Protein AF-E3NMX2-F1 (afdb_monomer)

InterPro domains:
  IPR027417 P-loop containing nucleoside triphosphate hydrolase [G3DSA:3.40.50.300] (3-101)
  IPR027417 P-loop containing nucleoside triphosphate hydrolase [SSF52540] (17-69)
  IPR041679 DNA2/NAM7 helicase-like, C-terminal [PF13087] (14-71)
  IPR045055 DNA2/NAM7-like helicase [PTHR10887] (18-138)
  IPR047187 Upf1-like, C-terminal helicase domain [cd18808] (19-91)

Foldseek 3Di:
DPPVPVPPPDDPVVVVDDDDDLVVCAPAADQEAEDELPDDDLVLPSPPCLPVVSVVSRVVRHDHYYHYHYQLLSQCPPPRVVSNVVSVVCVVVVVDDDVCNVVVHDDPDDPPSDDDDPCNLPCPVVLVPDPDPVVNVVNVVVNVLCPDPVSVVVVVVVVVVVVVVVVVVVVVVVVVVVVVVVVCVVVPDDDPDDDD

Secondary structure (DSSP, 8-state):
--SSSTT-TT--GGGG-----TGGGTT--EEEEEEE-----TT---GGGG-HHHHHHHHHTEEEEEEEE--HHHHHT-S-HHHHHHHHHHHHTT----HHHHTT---SS---SS---TTTT--HHHHHH---HHHHHHHHHHHHHHHSHHHHHHHHHHHHHHHHHHHHHHHHHHHHHHHHHHHHHHTT-PPPPPP-

Sequence (196 aa):
MNEFVAKNEAFDPSNLTTIGTIDSVQGQEYDCVIFSMVRSNPKTTIGFIAEVRRLNVVVTRAKRHFIFIGNGYMLHSSHKPEIRKFFEIIQYKEQRFHPNLVCGIPAPGLVAREVKNNFGQNFQPFIENSNDPRMIEWCREFIENSRKPDFVQRRRERVEQRQEEARIRAQMDFEARELKRKCNVSNGQDPPAPIP

Mean predicted aligned error: 15.63 Å

Nearest PDB structures (foldseek):
  4b3g-assembly1_A  TM=9.142E-01  e=1.653E-04  Homo sapiens
  2xzl-assembly1_A  TM=9.405E-01  e=4.340E-04  Saccharomyces cerevisiae
  4b3f-assembly1_X  TM=9.232E-01  e=1.010E-03  Homo sapiens
  8rd3-assembly1_A  TM=8.601E-01  e=6.622E-04  Saccharomyces cerevisiae S288C
  4b3g-assembly2_B  TM=8.257E-01  e=2.084E-03  Homo sapiens

pLDDT: mean 71.24, std 14.99, range [36.19, 91.88]

Solvent-accessible surface area (backbone atoms only — not comparable to full-atom values): 12363 Å² total; per-residue (Å²): 138,80,75,80,71,81,76,62,93,79,73,65,70,71,86,76,59,87,84,79,54,77,79,76,51,64,95,53,75,37,59,64,37,82,46,72,61,85,62,80,59,93,81,29,71,65,62,83,68,67,40,65,70,57,47,51,53,58,63,69,24,31,74,76,38,78,44,81,45,69,50,64,70,37,34,65,62,32,91,49,67,67,52,29,52,52,46,51,53,42,57,75,67,67,74,67,79,50,69,46,67,76,71,75,44,92,72,87,88,72,83,67,92,65,92,68,64,97,46,77,87,61,50,60,73,54,54,74,72,53,92,49,70,69,61,39,50,50,51,51,52,49,55,57,46,62,68,37,67,71,48,47,47,58,47,49,53,54,48,52,51,52,51,50,54,49,50,55,50,51,51,51,55,48,51,56,50,52,51,51,50,53,51,38,65,74,66,72,61,75,79,82,74,84,80,129

Organism: Caenorhabditis remanei (NCBI:txid31234)

Radius of gyration: 23.11 Å; Cα contacts (8 Å, |Δi|>4): 113; chains: 1; bounding box: 42×71×54 Å

Structure (mmCIF, N/CA/C/O backbone):
data_AF-E3NMX2-F1
#
_entry.id   AF-E3NMX2-F1
#
loop_
_atom_site.group_PDB
_atom_site.id
_atom_site.type_symbol
_atom_site.label_atom_id
_atom_site.label_alt_id
_atom_site.label_comp_id
_atom_site.label_asym_id
_atom_site.label_entity_id
_atom_site.label_seq_id
_atom_site.pdbx_PDB_ins_code
_atom_site.Cartn_x
_atom_site.Cartn_y
_atom_site.Cartn_z
_atom_site.occupancy
_atom_site.B_iso_or_equiv
_atom_site.auth_seq_id
_atom_site.auth_comp_id
_atom_site.auth_asym_id
_atom_site.auth_atom_id
_atom_site.pdbx_PDB_model_num
ATOM 1 N N . MET A 1 1 ? -5.626 -26.844 26.882 1.00 40.75 1 MET A N 1
ATOM 2 C CA . MET A 1 1 ? -5.196 -26.331 25.559 1.00 40.75 1 MET A CA 1
ATOM 3 C C . MET A 1 1 ? -5.688 -27.179 24.376 1.00 40.75 1 MET A C 1
ATOM 5 O O . MET A 1 1 ? -5.561 -26.715 23.257 1.00 40.75 1 MET A O 1
ATOM 9 N N . ASN A 1 2 ? -6.314 -28.350 24.599 1.00 41.06 2 ASN A N 1
ATOM 10 C CA . ASN A 1 2 ? -6.712 -29.293 23.535 1.00 41.06 2 ASN A CA 1
ATOM 11 C C . ASN A 1 2 ? -8.235 -29.458 23.350 1.00 41.06 2 ASN A C 1
ATOM 13 O O . ASN A 1 2 ? -8.678 -30.461 22.809 1.00 41.06 2 ASN A O 1
ATOM 17 N N . GLU A 1 3 ? -9.047 -28.487 23.774 1.00 36.19 3 GLU A N 1
ATOM 18 C CA . GLU A 1 3 ? -10.515 -28.550 23.609 1.00 36.19 3 GLU A CA 1
ATOM 19 C C . GLU A 1 3 ? -11.046 -27.628 22.497 1.00 36.19 3 GLU A C 1
ATOM 21 O O . GLU A 1 3 ? -12.173 -27.789 22.040 1.00 36.19 3 GLU A O 1
ATOM 26 N N . PHE A 1 4 ? -10.226 -26.691 22.004 1.00 44.00 4 PHE A N 1
ATOM 27 C CA . PHE A 1 4 ? -10.635 -25.723 20.973 1.00 44.00 4 PHE A CA 1
ATOM 28 C C . PHE A 1 4 ? -10.460 -26.245 19.536 1.00 44.00 4 PHE A C 1
ATOM 30 O O . PHE A 1 4 ? -11.043 -25.706 18.600 1.00 44.00 4 PHE A O 1
ATOM 37 N N . VAL A 1 5 ? -9.663 -27.303 19.355 1.00 47.59 5 VAL A N 1
ATOM 38 C CA . VAL A 1 5 ? -9.328 -27.861 18.032 1.00 47.59 5 VAL A CA 1
ATOM 39 C C . VAL A 1 5 ? -10.342 -28.924 17.586 1.00 47.59 5 VAL A C 1
ATOM 41 O O . VAL A 1 5 ? -10.578 -29.078 16.395 1.00 47.59 5 VAL A O 1
ATOM 44 N N . ALA A 1 6 ? -11.025 -29.595 18.519 1.00 42.75 6 ALA A N 1
ATOM 45 C CA . ALA A 1 6 ? -11.884 -30.742 18.209 1.00 42.75 6 ALA A CA 1
ATOM 46 C C . ALA A 1 6 ? -13.288 -30.389 17.661 1.00 42.75 6 ALA A C 1
ATOM 48 O O . ALA A 1 6 ? -14.070 -31.292 17.387 1.00 42.75 6 ALA A O 1
ATOM 49 N N . LYS A 1 7 ? -13.637 -29.101 17.504 1.00 42.62 7 LYS A N 1
ATOM 50 C CA . LYS A 1 7 ? -14.974 -28.658 17.039 1.00 42.62 7 LYS A CA 1
ATOM 51 C C . LYS A 1 7 ? -15.024 -28.054 15.627 1.00 42.62 7 LYS A C 1
ATOM 53 O O . LYS A 1 7 ? -16.097 -27.640 15.206 1.00 42.62 7 LYS A O 1
ATOM 58 N N . ASN A 1 8 ? -13.917 -28.001 14.883 1.00 45.97 8 ASN A N 1
ATOM 59 C CA . ASN A 1 8 ? -13.842 -27.252 13.618 1.00 45.97 8 ASN A CA 1
ATOM 60 C C . ASN A 1 8 ? -13.703 -28.135 12.364 1.00 45.97 8 ASN A C 1
ATOM 62 O O . ASN A 1 8 ? -12.869 -27.857 11.510 1.00 45.97 8 ASN A O 1
ATOM 66 N N . GLU A 1 9 ? -14.543 -29.159 12.201 1.00 49.06 9 GLU A N 1
ATOM 67 C CA . GLU A 1 9 ? -14.614 -29.924 10.936 1.00 49.06 9 GLU A CA 1
ATOM 68 C C . GLU A 1 9 ? -15.488 -29.270 9.843 1.00 49.06 9 GLU A C 1
ATOM 70 O O . GLU A 1 9 ? -15.737 -29.870 8.804 1.00 49.06 9 GLU A O 1
ATOM 75 N N . ALA A 1 10 ? -15.912 -28.010 10.001 1.00 52.00 10 ALA A N 1
ATOM 76 C CA . ALA A 1 10 ? -16.575 -27.262 8.922 1.00 52.00 10 ALA A CA 1
ATOM 77 C C . ALA A 1 10 ? -16.330 -25.742 8.983 1.00 52.00 10 ALA A C 1
ATOM 79 O O . ALA A 1 10 ? -17.218 -24.946 8.681 1.00 52.00 10 ALA A O 1
ATOM 80 N N . PHE A 1 11 ? -15.137 -25.308 9.402 1.00 54.62 11 PHE A N 1
ATOM 81 C CA . PHE A 1 11 ? -14.753 -23.903 9.271 1.00 54.62 11 PHE A CA 1
ATOM 82 C C . PHE A 1 11 ? -14.150 -23.690 7.883 1.00 54.62 11 PHE A C 1
ATOM 84 O O . PHE A 1 11 ? -12.979 -23.992 7.670 1.00 54.62 11 PHE A O 1
ATOM 91 N N . ASP A 1 12 ? -14.951 -23.201 6.936 1.00 51.66 12 ASP A N 1
ATOM 92 C CA . ASP A 1 12 ? -14.439 -22.682 5.668 1.00 51.66 12 ASP A CA 1
ATOM 93 C C . ASP A 1 12 ? -14.090 -21.188 5.845 1.00 51.66 12 ASP A C 1
ATOM 95 O O . ASP A 1 12 ? -14.989 -20.338 5.808 1.00 51.66 12 ASP A O 1
ATOM 99 N N . PRO A 1 13 ? -12.809 -20.828 6.067 1.00 56.25 13 PRO A N 1
ATOM 100 C CA . PRO A 1 13 ? -12.396 -19.440 6.283 1.00 56.25 13 PRO A CA 1
ATOM 101 C C . PRO A 1 13 ? -12.671 -18.529 5.077 1.00 56.25 13 PRO A C 1
ATOM 103 O O . PRO A 1 13 ? -12.685 -17.303 5.232 1.00 56.25 13 PRO A O 1
ATOM 106 N N . SER A 1 14 ? -12.920 -19.104 3.893 1.00 55.12 14 SER A N 1
ATOM 107 C CA . SER A 1 14 ? -13.248 -18.374 2.663 1.00 55.12 14 SER A CA 1
ATOM 108 C C . SER A 1 14 ? -14.472 -17.478 2.833 1.00 55.12 14 SER A C 1
ATOM 110 O O . SER A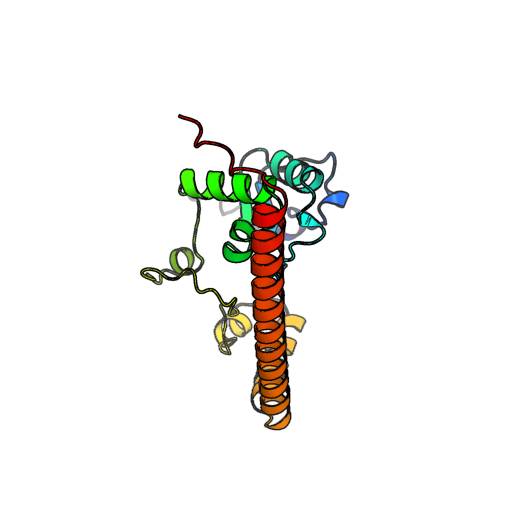 1 14 ? -14.469 -16.338 2.376 1.00 55.12 14 SER A O 1
ATOM 112 N N . ASN A 1 15 ? -15.502 -17.962 3.537 1.00 58.06 15 ASN A N 1
ATOM 113 C CA . ASN A 1 15 ? -16.779 -17.255 3.683 1.00 58.06 15 ASN A CA 1
ATOM 114 C C . ASN A 1 15 ? -16.756 -16.135 4.735 1.00 58.06 15 ASN A C 1
ATOM 116 O O . ASN A 1 15 ? -17.717 -15.378 4.849 1.00 58.06 15 ASN A O 1
ATOM 120 N N . LEU A 1 16 ? -15.669 -16.003 5.499 1.00 70.62 16 LEU A N 1
ATOM 121 C CA . LEU A 1 16 ? -15.514 -14.965 6.526 1.00 70.62 16 LEU A CA 1
ATOM 122 C C . LEU A 1 16 ? -14.698 -13.765 6.039 1.00 70.62 16 LEU A C 1
ATOM 124 O O . LEU A 1 16 ? -14.636 -12.739 6.716 1.00 70.62 16 LEU A O 1
ATOM 128 N N . THR A 1 17 ? -14.073 -13.883 4.867 1.00 75.56 17 THR A N 1
ATOM 129 C CA . THR A 1 17 ? -13.186 -12.858 4.320 1.00 75.56 17 THR A CA 1
ATOM 130 C C . THR A 1 17 ? -13.881 -12.116 3.189 1.00 75.56 17 THR A C 1
ATOM 132 O O . THR A 1 17 ? -14.103 -12.660 2.112 1.00 75.56 17 THR A O 1
ATOM 135 N N . THR A 1 18 ? -14.199 -10.841 3.411 1.00 82.44 18 THR A N 1
ATOM 136 C CA . THR A 1 18 ? -14.748 -9.988 2.350 1.00 82.44 18 THR A CA 1
ATOM 137 C C . THR A 1 18 ? -13.614 -9.381 1.530 1.00 82.44 18 THR A C 1
ATOM 139 O O . THR A 1 18 ? -12.732 -8.715 2.071 1.00 82.44 18 THR A O 1
ATOM 142 N N . ILE A 1 19 ? -13.642 -9.599 0.215 1.00 85.31 19 ILE A N 1
ATOM 143 C CA . ILE A 1 19 ? -12.691 -9.019 -0.737 1.00 85.31 19 ILE A CA 1
ATOM 144 C C . ILE A 1 19 ? -13.449 -8.025 -1.609 1.00 85.31 19 ILE A C 1
ATOM 146 O O . ILE A 1 19 ? -14.432 -8.374 -2.257 1.00 85.31 19 ILE A O 1
ATOM 150 N N . GLY A 1 20 ? -12.980 -6.783 -1.642 1.00 85.75 20 GLY A N 1
ATOM 151 C CA . GLY A 1 20 ? -13.632 -5.719 -2.390 1.00 85.75 20 GLY A CA 1
ATOM 152 C C . GLY A 1 20 ? -12.704 -4.544 -2.661 1.00 85.75 20 GLY A C 1
ATOM 153 O O . GLY A 1 20 ? -11.555 -4.501 -2.218 1.00 85.75 20 GLY A O 1
ATOM 154 N N . THR A 1 21 ? -13.209 -3.576 -3.416 1.00 87.12 21 THR A N 1
ATOM 155 C CA . THR A 1 21 ? -12.539 -2.290 -3.622 1.00 87.12 21 THR A CA 1
ATOM 156 C C . THR A 1 21 ? -12.855 -1.337 -2.470 1.00 87.12 21 THR A C 1
ATOM 158 O O . THR A 1 21 ? -13.809 -1.544 -1.720 1.00 87.12 21 THR A O 1
ATOM 161 N N . ILE A 1 22 ? -12.086 -0.250 -2.353 1.00 84.38 22 ILE A N 1
ATOM 162 C CA . ILE A 1 22 ? -12.294 0.778 -1.317 1.00 84.38 22 ILE A CA 1
ATOM 163 C C . ILE A 1 22 ? -13.736 1.305 -1.319 1.00 84.38 22 ILE A C 1
ATOM 165 O O . ILE A 1 22 ? -14.333 1.480 -0.261 1.00 84.38 22 ILE A O 1
ATOM 169 N N . ASP A 1 23 ? -14.296 1.529 -2.506 1.00 84.50 23 ASP A N 1
ATOM 170 C CA . ASP A 1 23 ? -15.631 2.108 -2.645 1.00 84.50 23 ASP A CA 1
ATOM 171 C C . ASP A 1 23 ? -16.723 1.112 -2.206 1.00 84.50 23 ASP A C 1
ATOM 173 O O . ASP A 1 23 ? -17.724 1.513 -1.621 1.00 84.50 23 ASP A O 1
ATOM 177 N N . SER A 1 24 ? -16.512 -0.196 -2.407 1.00 85.69 24 SER A N 1
ATOM 178 C CA . SER A 1 24 ? -17.472 -1.235 -1.995 1.00 85.69 24 SER A CA 1
ATOM 179 C C . SER A 1 24 ? -17.562 -1.443 -0.480 1.00 85.69 24 SER A C 1
ATOM 181 O O . SER A 1 24 ? -18.579 -1.924 0.008 1.00 85.69 24 SER A O 1
ATOM 183 N N . VAL A 1 25 ? -16.520 -1.063 0.270 1.00 81.00 25 VAL A N 1
ATOM 184 C CA . VAL A 1 25 ? -16.456 -1.232 1.735 1.00 81.00 25 VAL A CA 1
ATOM 185 C C . VAL A 1 25 ? -16.864 0.031 2.500 1.00 81.00 25 VAL A C 1
ATOM 187 O O . VAL A 1 25 ? -16.705 0.109 3.721 1.00 81.00 25 VAL A O 1
ATOM 190 N N . GLN A 1 26 ? -17.376 1.049 1.806 1.00 82.88 26 GLN A N 1
ATOM 191 C CA . GLN A 1 26 ? -17.801 2.291 2.438 1.00 82.88 26 GLN A CA 1
ATOM 192 C C . GLN A 1 26 ? -19.011 2.050 3.358 1.00 82.88 26 GLN A C 1
ATOM 194 O O . GLN A 1 26 ? -20.013 1.472 2.953 1.00 82.88 26 GLN A O 1
ATOM 199 N N . GLY A 1 27 ? -18.920 2.507 4.611 1.00 83.50 27 GLY A N 1
ATOM 200 C CA . GLY A 1 27 ? -19.992 2.359 5.608 1.00 83.50 27 GLY A CA 1
ATOM 201 C C . GLY A 1 27 ? -20.019 1.011 6.337 1.00 83.50 27 GLY A C 1
ATOM 202 O O . GLY A 1 27 ? -20.787 0.854 7.279 1.00 83.50 27 GLY A O 1
ATOM 203 N N . GLN A 1 28 ? -19.158 0.067 5.960 1.00 87.12 28 GLN A N 1
ATOM 204 C CA . GLN A 1 28 ? -18.941 -1.174 6.707 1.00 87.12 28 GLN A CA 1
ATOM 205 C C . GLN A 1 28 ? -17.742 -1.030 7.641 1.00 87.12 28 GLN A C 1
ATOM 207 O O . GLN A 1 28 ? -16.993 -0.069 7.519 1.00 87.12 28 GLN A O 1
ATOM 212 N N . GLU A 1 29 ? -17.542 -1.953 8.576 1.00 90.06 29 GLU A N 1
ATOM 213 C CA . GLU A 1 29 ? -16.370 -1.973 9.457 1.00 90.06 29 GLU A CA 1
ATOM 214 C C . GLU A 1 29 ? -15.944 -3.415 9.727 1.00 90.06 29 GLU A C 1
ATOM 216 O O . GLU A 1 29 ? -16.789 -4.304 9.827 1.00 90.06 29 GLU A O 1
ATOM 221 N N . TYR A 1 30 ? -14.642 -3.628 9.896 1.00 89.94 30 TYR A N 1
ATOM 222 C CA . TYR A 1 30 ? -14.040 -4.950 10.038 1.00 89.94 30 TYR A CA 1
ATOM 223 C C . TYR A 1 30 ? -13.046 -4.966 11.200 1.00 89.94 30 TYR A C 1
ATOM 225 O O . TYR A 1 30 ? -12.383 -3.967 11.481 1.00 89.94 30 TYR A O 1
ATOM 233 N N . ASP A 1 31 ? -12.907 -6.109 11.876 1.00 88.88 31 ASP A N 1
ATOM 234 C CA . ASP A 1 31 ? -11.936 -6.246 12.969 1.00 88.88 31 ASP A CA 1
ATOM 235 C C . ASP A 1 31 ? -10.497 -6.068 12.470 1.00 88.88 31 ASP A C 1
ATOM 237 O O . ASP A 1 31 ? -9.715 -5.313 13.059 1.00 88.88 31 ASP A O 1
ATOM 241 N N . CYS A 1 32 ? -10.185 -6.703 11.340 1.00 89.44 32 CYS A N 1
ATOM 242 C CA . CYS A 1 32 ? -8.901 -6.616 10.661 1.00 89.44 32 CYS A CA 1
ATOM 243 C C . CYS A 1 32 ? -9.112 -6.206 9.202 1.00 89.44 32 CYS A C 1
ATOM 245 O O . CYS A 1 32 ? -9.927 -6.803 8.502 1.00 89.44 32 CYS A O 1
ATOM 247 N N . VAL A 1 33 ? -8.348 -5.223 8.726 1.00 90.50 33 VAL A N 1
ATOM 248 C CA . VAL A 1 33 ? -8.368 -4.795 7.320 1.00 90.50 33 VAL A CA 1
ATOM 249 C C . VAL A 1 33 ? -6.978 -4.958 6.727 1.00 90.50 33 VAL A C 1
ATOM 251 O O . VAL A 1 33 ? -6.007 -4.416 7.254 1.00 90.50 33 VAL A O 1
ATOM 254 N N . ILE A 1 34 ? -6.895 -5.676 5.607 1.00 90.75 34 ILE A N 1
ATOM 255 C CA . ILE A 1 34 ? -5.679 -5.797 4.801 1.00 90.75 34 ILE A CA 1
ATOM 256 C C . ILE A 1 34 ? -5.869 -4.967 3.539 1.00 90.75 34 ILE A C 1
ATOM 258 O O . ILE A 1 34 ? -6.736 -5.250 2.715 1.00 90.75 34 ILE A O 1
ATOM 262 N N . PHE A 1 35 ? -5.045 -3.940 3.378 1.00 89.75 35 PHE A N 1
ATOM 263 C CA . PHE A 1 35 ? -5.077 -3.058 2.225 1.00 89.75 35 PHE A CA 1
ATOM 264 C C . PHE A 1 35 ? -3.838 -3.246 1.354 1.00 89.75 35 PHE A C 1
ATOM 266 O O . PHE A 1 35 ? -2.713 -3.107 1.830 1.00 89.75 35 PHE A O 1
ATOM 273 N N . SER A 1 36 ? -4.039 -3.496 0.060 1.00 88.00 36 SER A N 1
ATOM 274 C CA . SER A 1 36 ? -2.958 -3.593 -0.922 1.00 88.00 36 SER A CA 1
ATOM 275 C C . SER A 1 36 ? -2.980 -2.405 -1.876 1.00 88.00 36 SER A C 1
ATOM 277 O O . SER A 1 36 ? -3.983 -2.143 -2.538 1.00 88.00 36 SER A O 1
ATOM 279 N N . MET A 1 37 ? -1.847 -1.709 -2.005 1.00 83.62 37 MET A N 1
ATOM 280 C CA . MET A 1 37 ? -1.704 -0.606 -2.955 1.00 83.62 37 MET A CA 1
ATOM 281 C C . MET A 1 37 ? -1.698 -1.096 -4.409 1.00 83.62 37 MET A C 1
ATOM 283 O O . MET A 1 37 ? -2.019 -0.316 -5.305 1.00 83.62 37 MET A O 1
ATOM 287 N N . VAL A 1 38 ? -1.332 -2.369 -4.638 1.00 82.44 38 VAL A N 1
ATOM 288 C CA . VAL A 1 38 ? -1.178 -3.074 -5.933 1.00 82.44 38 VAL A CA 1
ATOM 289 C C . VAL A 1 38 ? -0.151 -2.444 -6.891 1.00 82.44 38 VAL A C 1
ATOM 291 O O . VAL A 1 38 ? 0.676 -3.131 -7.485 1.00 82.44 38 VAL A O 1
ATOM 294 N N . ARG A 1 39 ? -0.171 -1.123 -7.058 1.00 79.25 39 ARG A N 1
ATOM 295 C CA . ARG A 1 39 ? 0.637 -0.354 -7.997 1.00 79.25 39 ARG A CA 1
ATOM 296 C C . ARG A 1 39 ? 2.099 -0.341 -7.571 1.00 79.25 39 ARG A C 1
ATOM 298 O O . ARG A 1 39 ? 2.449 0.048 -6.460 1.00 79.25 39 ARG A O 1
ATOM 305 N N . SER A 1 40 ? 2.954 -0.686 -8.526 1.00 75.81 40 SER A N 1
ATOM 306 C CA . SER A 1 40 ? 4.400 -0.525 -8.438 1.00 75.81 40 SER A CA 1
ATOM 307 C C . SER A 1 40 ? 4.936 -0.037 -9.771 1.00 75.81 40 SER A C 1
ATOM 309 O O . SER A 1 40 ? 4.872 -0.757 -10.763 1.00 75.81 40 SER A O 1
ATOM 311 N N . ASN A 1 41 ? 5.393 1.213 -9.837 1.00 75.38 41 ASN A N 1
ATOM 312 C CA . ASN A 1 41 ? 5.945 1.778 -11.064 1.00 75.38 41 ASN A CA 1
ATOM 313 C C . ASN A 1 41 ? 7.042 2.819 -10.784 1.00 75.38 41 ASN A C 1
ATOM 315 O O . ASN A 1 41 ? 6.976 3.528 -9.779 1.00 75.38 41 ASN A O 1
ATOM 319 N N . PRO A 1 42 ? 8.019 2.958 -11.700 1.00 63.91 42 PRO A N 1
ATOM 320 C CA . PRO A 1 42 ? 9.121 3.908 -11.552 1.00 63.91 42 PRO A CA 1
ATOM 321 C C . PRO A 1 42 ? 8.680 5.374 -11.676 1.00 63.91 42 PRO A C 1
ATOM 323 O O . PRO A 1 42 ? 9.366 6.255 -11.174 1.00 63.91 42 PRO A O 1
ATOM 326 N N . LYS A 1 43 ? 7.516 5.642 -12.287 1.00 68.62 43 LYS A N 1
ATOM 327 C CA . LYS A 1 43 ? 6.922 6.987 -12.411 1.00 68.62 43 LYS A CA 1
ATOM 328 C C . LYS A 1 43 ? 6.222 7.456 -11.121 1.00 68.62 43 LYS A C 1
ATOM 330 O O . LYS A 1 43 ? 5.501 8.448 -11.172 1.00 68.62 43 LYS A O 1
ATOM 335 N N . THR A 1 44 ? 6.345 6.693 -10.024 1.00 71.38 44 THR A N 1
ATOM 336 C CA . THR A 1 44 ? 5.776 6.959 -8.683 1.00 71.38 44 THR A CA 1
ATOM 337 C C . THR A 1 44 ? 4.294 7.344 -8.688 1.00 71.38 44 THR A C 1
ATOM 339 O O . THR A 1 44 ? 3.774 7.971 -7.768 1.00 71.38 44 THR A O 1
ATOM 342 N N . THR A 1 45 ? 3.567 6.911 -9.719 1.00 73.62 45 THR A N 1
ATOM 343 C CA . THR A 1 45 ? 2.169 7.275 -9.917 1.00 73.62 45 THR A CA 1
ATOM 344 C C . THR A 1 45 ? 1.287 6.292 -9.157 1.00 73.62 45 THR A C 1
ATOM 346 O O . THR A 1 45 ? 1.095 5.152 -9.589 1.00 73.62 45 THR A O 1
ATOM 349 N N . ILE A 1 46 ? 0.767 6.729 -8.010 1.00 77.56 46 ILE A N 1
ATOM 350 C CA . ILE A 1 46 ? -0.116 5.934 -7.140 1.00 77.56 46 ILE A CA 1
ATOM 351 C C . ILE A 1 46 ? -1.523 5.804 -7.755 1.00 77.56 46 ILE A C 1
ATOM 353 O O . ILE A 1 46 ? -2.156 4.757 -7.643 1.00 77.56 46 ILE A O 1
ATOM 357 N N . GLY A 1 47 ? -1.983 6.829 -8.480 1.00 75.38 47 GLY A N 1
ATOM 358 C CA . GLY A 1 47 ? -3.285 6.832 -9.151 1.00 75.38 47 GLY A CA 1
ATOM 359 C C . GLY A 1 47 ? -4.446 6.988 -8.167 1.00 75.38 47 GLY A C 1
ATOM 360 O O . GLY A 1 47 ? -4.408 7.856 -7.304 1.00 75.38 47 GLY A O 1
ATOM 361 N N . PHE A 1 48 ? -5.460 6.135 -8.297 1.00 68.81 48 PHE A N 1
ATOM 362 C CA . PHE A 1 48 ? -6.729 6.159 -7.553 1.00 68.81 48 PHE A CA 1
ATOM 363 C C . PHE A 1 48 ? -6.586 6.192 -6.019 1.00 68.81 48 PHE A C 1
ATOM 365 O O . PHE A 1 48 ? -7.386 6.809 -5.325 1.00 68.81 48 PHE A O 1
ATOM 372 N N . ILE A 1 49 ? -5.526 5.581 -5.486 1.00 70.00 49 ILE A N 1
ATOM 373 C CA . ILE A 1 49 ? -5.249 5.512 -4.040 1.00 70.00 49 ILE A CA 1
ATOM 374 C C . ILE A 1 49 ? -4.614 6.812 -3.515 1.00 70.00 49 ILE A C 1
ATOM 376 O O . ILE A 1 49 ? -4.596 7.064 -2.316 1.00 70.00 49 ILE A O 1
ATOM 380 N N . ALA A 1 50 ? -4.123 7.683 -4.403 1.00 70.88 50 ALA A N 1
ATOM 381 C CA . ALA A 1 50 ? -3.565 8.981 -4.023 1.00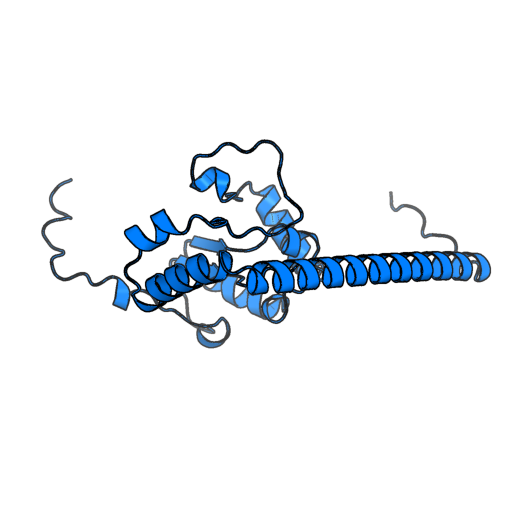 70.88 50 ALA A CA 1
ATOM 382 C C . ALA A 1 50 ? -4.635 9.965 -3.513 1.00 70.88 50 ALA A C 1
ATOM 384 O O . ALA A 1 50 ? -4.307 11.069 -3.071 1.00 70.88 50 ALA A O 1
ATOM 385 N N . GLU A 1 51 ? -5.913 9.600 -3.621 1.00 82.56 51 GLU A N 1
ATOM 386 C CA . GLU A 1 51 ? -7.010 10.360 -3.052 1.00 82.56 51 GLU A CA 1
ATOM 387 C C . GLU A 1 51 ? -7.109 10.119 -1.540 1.00 82.56 51 GLU A C 1
ATOM 389 O O . GLU A 1 51 ? -7.493 9.048 -1.074 1.00 82.56 51 GLU A O 1
ATOM 394 N N . VAL A 1 52 ? -6.813 11.163 -0.765 1.00 82.19 52 VAL A N 1
ATOM 395 C CA . VAL A 1 52 ? -6.784 11.130 0.707 1.00 82.19 52 VAL A CA 1
ATOM 396 C C . VAL A 1 52 ? -8.108 10.651 1.308 1.00 82.19 52 VAL A C 1
ATOM 398 O O . VAL A 1 52 ? -8.104 9.917 2.291 1.00 82.19 52 VAL A O 1
ATOM 401 N N . ARG A 1 53 ? -9.247 10.995 0.691 1.00 85.88 53 ARG A N 1
ATOM 402 C CA . ARG A 1 53 ? -10.573 10.549 1.152 1.00 85.88 53 ARG A CA 1
ATOM 403 C C . ARG A 1 53 ? -10.685 9.027 1.176 1.00 85.88 53 ARG A C 1
ATOM 405 O O . ARG A 1 53 ? -11.190 8.469 2.143 1.00 85.88 53 ARG A O 1
ATOM 412 N N . ARG A 1 54 ? -10.155 8.359 0.153 1.00 86.69 54 ARG A N 1
ATOM 413 C CA . ARG A 1 54 ? -10.177 6.898 0.040 1.00 86.69 54 ARG A CA 1
ATOM 414 C C . ARG A 1 54 ? -9.234 6.232 1.029 1.00 86.69 54 ARG A C 1
ATOM 416 O O . ARG A 1 54 ? -9.613 5.242 1.645 1.00 86.69 54 ARG A O 1
ATOM 423 N N . LEU A 1 55 ? -8.050 6.807 1.244 1.00 85.44 55 LEU A N 1
ATOM 424 C CA . LEU A 1 55 ? -7.142 6.327 2.286 1.00 85.44 55 LEU A CA 1
ATOM 425 C C . LEU A 1 55 ? -7.789 6.431 3.677 1.00 85.44 55 LEU A C 1
ATOM 427 O O . LEU A 1 55 ? -7.729 5.477 4.448 1.00 85.44 55 LEU A O 1
ATOM 431 N N . ASN A 1 56 ? -8.476 7.539 3.967 1.00 88.69 56 ASN A N 1
ATOM 432 C CA . ASN A 1 56 ? -9.185 7.721 5.234 1.00 88.69 56 ASN A CA 1
ATOM 433 C C . ASN A 1 56 ? -10.300 6.688 5.422 1.00 88.69 56 ASN A C 1
ATOM 435 O O . ASN A 1 56 ? -10.430 6.133 6.511 1.00 88.69 56 ASN A O 1
ATOM 439 N N . VAL A 1 57 ? -11.082 6.395 4.376 1.00 89.88 57 VAL A N 1
ATOM 440 C CA . VAL A 1 57 ? -12.105 5.339 4.433 1.00 89.88 57 VAL A CA 1
ATOM 441 C C . VAL A 1 57 ? -11.456 4.022 4.838 1.00 89.88 57 VAL A C 1
ATOM 443 O O . VAL A 1 57 ? -11.849 3.468 5.857 1.00 89.88 57 VAL A O 1
ATOM 446 N N . VAL A 1 58 ? -10.421 3.583 4.115 1.00 88.38 58 VAL A N 1
ATOM 447 C CA . VAL A 1 58 ? -9.720 2.314 4.364 1.00 88.38 58 VAL A CA 1
ATOM 448 C C . VAL A 1 58 ? -9.165 2.221 5.786 1.00 88.38 58 VAL A C 1
ATOM 450 O O . VAL A 1 58 ? -9.400 1.223 6.462 1.00 88.38 58 VAL A O 1
ATOM 453 N N . VAL A 1 59 ? -8.456 3.252 6.253 1.00 88.25 59 VAL A N 1
ATOM 454 C CA . VAL A 1 59 ? -7.841 3.255 7.591 1.00 88.25 59 VAL A CA 1
ATOM 455 C C . VAL A 1 59 ? -8.911 3.207 8.683 1.00 88.25 59 VAL A C 1
ATOM 457 O O . VAL A 1 59 ? -8.775 2.461 9.646 1.00 88.25 59 VAL A O 1
ATOM 460 N N . THR A 1 60 ? -10.009 3.948 8.512 1.00 90.00 60 THR A N 1
ATOM 461 C CA . THR A 1 60 ? -11.113 3.990 9.488 1.00 90.00 60 THR A CA 1
ATOM 462 C C . THR A 1 60 ? -12.013 2.757 9.460 1.00 90.00 60 THR A C 1
ATOM 464 O O . THR A 1 60 ? -12.886 2.636 10.312 1.00 90.00 60 THR A O 1
ATOM 467 N N . ARG A 1 61 ? -11.833 1.836 8.501 1.00 89.94 61 ARG A N 1
ATOM 468 C CA . ARG A 1 61 ? -12.590 0.575 8.471 1.00 89.94 61 ARG A CA 1
ATOM 469 C C . ARG A 1 61 ? -12.082 -0.453 9.482 1.00 89.94 61 ARG A C 1
ATOM 471 O O . ARG A 1 61 ? -12.828 -1.374 9.804 1.00 89.94 61 ARG A O 1
ATOM 478 N N . ALA A 1 62 ? -10.838 -0.327 9.945 1.00 91.88 62 ALA A N 1
ATOM 479 C CA . ALA A 1 62 ? -10.211 -1.276 10.857 1.00 91.88 62 ALA A CA 1
ATOM 480 C C . ALA A 1 62 ? -10.532 -0.952 12.322 1.00 91.88 62 ALA A C 1
ATOM 482 O O . ALA A 1 62 ? -10.154 0.109 12.815 1.00 91.88 62 ALA A O 1
ATOM 483 N N . LYS A 1 63 ? -11.165 -1.888 13.039 1.00 89.69 63 LYS A N 1
ATOM 484 C CA . LYS A 1 63 ? -11.458 -1.735 14.475 1.00 89.69 63 LYS A CA 1
ATOM 485 C C . LYS A 1 63 ? -10.272 -2.084 15.366 1.00 89.69 63 LYS A C 1
ATOM 487 O O . LYS A 1 63 ? -10.047 -1.419 16.372 1.00 89.69 63 LYS A O 1
ATOM 492 N N . ARG A 1 64 ? -9.544 -3.157 15.033 1.00 90.31 64 ARG A N 1
ATOM 493 C CA . ARG A 1 64 ? -8.453 -3.692 15.867 1.00 90.31 64 ARG A CA 1
ATOM 494 C C . ARG A 1 64 ? -7.107 -3.626 15.174 1.00 90.31 64 ARG A C 1
ATOM 496 O O . ARG A 1 64 ? -6.121 -3.252 15.803 1.00 90.31 64 ARG A O 1
ATOM 503 N N . HIS A 1 65 ? -7.049 -4.008 13.900 1.00 88.75 65 HIS A N 1
ATOM 504 C CA . HIS A 1 65 ? -5.777 -4.089 13.195 1.00 88.75 65 HIS A CA 1
ATOM 505 C C . HIS A 1 65 ? -5.876 -3.668 11.731 1.00 88.75 65 HIS A C 1
ATOM 507 O O . HIS A 1 65 ? -6.774 -4.083 10.998 1.00 88.75 65 HIS A O 1
ATOM 513 N N . PHE A 1 66 ? -4.914 -2.857 11.301 1.00 89.44 66 PHE A N 1
ATOM 514 C CA . PHE A 1 66 ? -4.800 -2.384 9.931 1.00 89.44 66 PHE A CA 1
ATOM 515 C C . PHE A 1 66 ? -3.450 -2.801 9.356 1.00 89.44 66 PHE A C 1
ATOM 517 O O . PHE A 1 66 ? -2.405 -2.420 9.881 1.00 89.44 66 PHE A O 1
ATOM 524 N N . ILE A 1 67 ? -3.476 -3.566 8.267 1.00 89.06 67 ILE A N 1
ATOM 525 C CA . ILE A 1 67 ? -2.281 -4.014 7.556 1.00 89.06 67 ILE A CA 1
ATOM 526 C C . ILE A 1 67 ? -2.231 -3.301 6.212 1.00 89.06 67 ILE A C 1
ATOM 528 O O . ILE A 1 67 ? -3.127 -3.443 5.382 1.00 89.06 67 ILE A O 1
ATOM 532 N N . PHE A 1 68 ? -1.151 -2.561 5.980 1.00 87.75 68 PHE A N 1
ATOM 533 C CA . PHE A 1 68 ? -0.902 -1.866 4.725 1.00 87.75 68 PHE A CA 1
ATOM 534 C C . PHE A 1 68 ? 0.218 -2.561 3.946 1.00 87.75 68 PHE A C 1
ATOM 536 O O . PHE A 1 68 ? 1.349 -2.667 4.419 1.00 87.75 68 PHE A O 1
ATOM 543 N N . ILE A 1 69 ? -0.073 -2.980 2.717 1.00 87.56 69 ILE A N 1
ATOM 544 C CA . ILE A 1 69 ? 0.877 -3.611 1.803 1.00 87.56 69 ILE A CA 1
ATOM 545 C C . ILE A 1 69 ? 1.082 -2.682 0.610 1.00 87.56 69 ILE A C 1
ATOM 547 O O . ILE A 1 69 ? 0.160 -2.398 -0.154 1.00 87.56 69 ILE A O 1
ATOM 551 N N . GLY A 1 70 ? 2.308 -2.206 0.407 1.00 82.31 70 GLY A N 1
ATOM 552 C CA . GLY A 1 70 ? 2.603 -1.313 -0.707 1.00 82.31 70 GLY A CA 1
ATOM 553 C C . GLY A 1 70 ? 4.087 -1.053 -0.906 1.00 82.31 70 GLY A C 1
ATOM 554 O O . GLY A 1 70 ? 4.942 -1.543 -0.170 1.00 82.31 70 GLY A O 1
ATOM 555 N N . ASN A 1 71 ? 4.398 -0.267 -1.936 1.00 79.62 71 ASN A N 1
ATOM 556 C CA . ASN A 1 71 ? 5.775 0.062 -2.270 1.00 79.62 71 ASN A CA 1
ATOM 557 C C . ASN A 1 71 ? 6.243 1.328 -1.538 1.00 79.62 71 ASN A C 1
ATOM 559 O O . ASN A 1 71 ? 5.812 2.436 -1.863 1.00 79.62 71 ASN A O 1
ATOM 563 N N . GLY A 1 72 ? 7.188 1.166 -0.608 1.00 76.44 72 GLY A N 1
ATOM 564 C CA . GLY A 1 72 ? 7.753 2.275 0.165 1.00 76.44 72 GLY A CA 1
ATOM 565 C C . GLY A 1 72 ? 8.436 3.359 -0.678 1.00 76.44 72 GLY A C 1
ATOM 566 O O . GLY A 1 72 ? 8.305 4.535 -0.355 1.00 76.44 72 GLY A O 1
ATOM 567 N N . TYR A 1 73 ? 9.097 3.007 -1.789 1.00 75.12 73 TYR A N 1
ATOM 568 C CA . TYR A 1 73 ? 9.708 3.993 -2.692 1.00 75.12 73 TYR A CA 1
ATOM 569 C C . TYR A 1 73 ? 8.651 4.914 -3.312 1.00 75.12 73 TYR A C 1
ATOM 571 O O . TYR A 1 73 ? 8.831 6.127 -3.371 1.00 75.12 73 TYR A O 1
ATOM 579 N N . MET A 1 74 ? 7.512 4.356 -3.726 1.00 78.94 74 MET A N 1
ATOM 580 C CA . MET A 1 74 ? 6.427 5.149 -4.306 1.00 78.94 74 MET A CA 1
ATOM 581 C C . MET A 1 74 ? 5.739 6.059 -3.291 1.00 78.94 74 MET A C 1
ATOM 583 O O . MET A 1 74 ? 5.352 7.166 -3.649 1.00 78.94 74 MET A O 1
ATOM 587 N N . LEU A 1 75 ? 5.582 5.600 -2.047 1.00 79.31 75 LEU A N 1
ATOM 588 C CA . LEU A 1 75 ? 5.000 6.406 -0.974 1.00 79.31 75 LEU A CA 1
ATOM 589 C C . LEU A 1 75 ? 5.906 7.585 -0.611 1.00 79.31 75 LEU A C 1
ATOM 591 O O . LEU A 1 75 ? 5.441 8.722 -0.565 1.00 79.31 75 LEU A O 1
ATOM 595 N N . HIS A 1 76 ? 7.204 7.321 -0.447 1.00 79.38 76 HIS A N 1
ATOM 596 C CA . HIS A 1 76 ? 8.216 8.340 -0.173 1.00 79.38 76 HIS A CA 1
ATOM 597 C C . HIS A 1 76 ? 8.308 9.387 -1.293 1.00 79.38 76 HIS A C 1
ATOM 599 O O . HIS A 1 76 ? 8.316 10.590 -1.047 1.00 79.38 76 HIS A O 1
ATOM 605 N N . SER A 1 77 ? 8.345 8.935 -2.547 1.00 75.94 77 SER A N 1
ATOM 606 C CA . SER A 1 77 ? 8.492 9.798 -3.723 1.00 75.94 77 SER A CA 1
ATOM 607 C C . SER A 1 77 ? 7.156 10.269 -4.315 1.00 75.94 77 SER A C 1
ATOM 609 O O . SER A 1 77 ? 7.112 10.723 -5.461 1.00 75.94 77 SER A O 1
ATOM 611 N N . SER A 1 78 ? 6.064 10.166 -3.553 1.00 80.25 78 SER A N 1
ATOM 612 C CA . SER A 1 78 ? 4.748 10.655 -3.962 1.00 80.25 78 SER A CA 1
ATOM 613 C C . SER A 1 78 ? 4.727 12.183 -4.047 1.00 80.25 78 SER A C 1
ATOM 615 O O . SER A 1 78 ? 5.265 12.881 -3.187 1.00 80.25 78 SER A O 1
ATOM 617 N N . HIS A 1 79 ? 4.052 12.727 -5.062 1.00 78.31 79 HIS A N 1
ATOM 618 C CA . HIS A 1 79 ? 3.831 14.174 -5.183 1.00 78.31 79 HIS A CA 1
ATOM 619 C C . HIS A 1 79 ? 2.796 14.712 -4.180 1.00 78.31 79 HIS A C 1
ATOM 621 O O . HIS A 1 79 ? 2.728 15.919 -3.961 1.00 78.31 79 HIS A O 1
ATOM 627 N N . LYS A 1 80 ? 1.990 13.833 -3.571 1.00 82.38 80 LYS A N 1
ATOM 628 C CA . LYS A 1 80 ? 0.954 14.200 -2.597 1.00 82.38 80 LYS A CA 1
ATOM 629 C C . LYS A 1 80 ? 1.559 14.280 -1.189 1.00 82.38 80 LYS A C 1
ATOM 631 O O . LYS A 1 80 ? 2.061 13.261 -0.704 1.00 82.38 80 LYS A O 1
ATOM 636 N N . PRO A 1 81 ? 1.518 15.443 -0.512 1.00 84.62 81 PRO A N 1
ATOM 637 C CA . PRO A 1 81 ? 2.133 15.605 0.803 1.00 84.62 81 PRO A CA 1
ATOM 638 C C . PRO A 1 81 ? 1.495 14.716 1.874 1.00 84.62 81 PRO A C 1
ATOM 640 O O . PRO A 1 81 ? 2.198 14.250 2.761 1.00 84.62 81 PRO A O 1
ATOM 643 N N . GLU A 1 82 ? 0.200 14.428 1.781 1.00 85.44 82 GLU A N 1
ATOM 644 C CA . GLU A 1 82 ? -0.527 13.613 2.758 1.00 85.44 82 GLU A CA 1
ATOM 645 C C . GLU A 1 82 ? -0.052 12.158 2.748 1.00 85.44 82 GLU A C 1
ATOM 647 O O . GLU A 1 82 ? 0.100 11.548 3.801 1.00 85.44 82 GLU A O 1
ATOM 652 N N . ILE A 1 83 ? 0.257 11.622 1.564 1.00 84.00 83 ILE A N 1
ATOM 653 C CA . ILE A 1 83 ? 0.802 10.267 1.418 1.00 84.00 83 ILE A CA 1
ATOM 654 C C . ILE A 1 83 ? 2.219 10.180 1.993 1.00 84.00 83 ILE A C 1
ATOM 656 O O . ILE A 1 83 ? 2.560 9.186 2.633 1.00 84.00 83 ILE A O 1
ATOM 660 N N . ARG A 1 84 ? 3.037 11.223 1.800 1.00 84.69 84 ARG A N 1
ATOM 661 C CA . ARG A 1 84 ? 4.379 11.287 2.396 1.00 84.69 84 ARG A CA 1
ATOM 662 C C . ARG A 1 84 ? 4.306 11.344 3.918 1.00 84.69 84 ARG A C 1
ATOM 664 O O . ARG A 1 84 ? 4.939 10.524 4.567 1.00 84.69 84 ARG A O 1
ATOM 671 N N . LYS A 1 85 ? 3.444 12.204 4.471 1.00 87.25 85 LYS A N 1
ATOM 672 C CA . LYS A 1 85 ? 3.189 12.275 5.920 1.00 87.25 85 LYS A CA 1
ATOM 673 C C . LYS A 1 85 ? 2.711 10.939 6.483 1.00 87.25 85 LYS A C 1
ATOM 675 O O . LYS A 1 85 ? 3.187 10.500 7.522 1.00 87.25 85 LYS A O 1
ATOM 680 N N . PHE A 1 86 ? 1.796 10.266 5.788 1.00 85.38 86 PHE A N 1
ATOM 681 C CA . PHE A 1 86 ? 1.346 8.930 6.175 1.00 85.38 86 PHE A CA 1
ATOM 682 C C . PHE A 1 86 ? 2.512 7.932 6.232 1.00 85.38 86 PHE A C 1
ATOM 684 O O . PHE A 1 86 ? 2.648 7.183 7.197 1.00 85.38 86 PHE A O 1
ATOM 691 N N . PHE A 1 87 ? 3.393 7.958 5.231 1.00 83.88 87 PHE A N 1
ATOM 692 C CA . PHE A 1 87 ? 4.585 7.117 5.205 1.00 83.88 87 PHE A CA 1
ATOM 693 C C . PHE A 1 87 ? 5.589 7.461 6.316 1.00 83.88 87 PHE A C 1
ATOM 695 O O . PHE A 1 87 ? 6.117 6.551 6.949 1.00 83.88 87 PHE A O 1
ATOM 702 N N . GLU A 1 88 ? 5.812 8.745 6.596 1.00 82.12 88 GLU A N 1
ATOM 703 C CA . GLU A 1 88 ? 6.653 9.224 7.702 1.00 82.12 88 GLU A CA 1
ATOM 704 C C . GLU A 1 88 ? 6.126 8.745 9.061 1.00 82.12 88 GLU A C 1
ATOM 706 O O . GLU A 1 88 ? 6.905 8.277 9.887 1.00 82.12 88 GLU A O 1
ATOM 711 N N . ILE A 1 89 ? 4.805 8.770 9.276 1.00 84.38 89 ILE A N 1
ATOM 712 C CA . ILE A 1 89 ? 4.178 8.250 10.502 1.00 84.38 89 ILE A CA 1
ATOM 713 C C . ILE A 1 89 ? 4.449 6.750 10.658 1.00 84.38 89 ILE A C 1
ATOM 715 O O . ILE A 1 89 ? 4.840 6.310 11.738 1.00 84.38 89 ILE A O 1
ATOM 719 N N . ILE A 1 90 ? 4.277 5.961 9.592 1.00 81.31 90 ILE A N 1
ATOM 720 C CA . ILE A 1 90 ? 4.553 4.515 9.626 1.00 81.31 90 ILE A CA 1
ATOM 721 C C . ILE A 1 90 ? 6.029 4.250 9.941 1.00 81.31 90 ILE A C 1
ATOM 723 O O . ILE A 1 90 ? 6.336 3.346 10.718 1.00 81.31 90 ILE A O 1
ATOM 727 N N . GLN A 1 91 ? 6.941 5.034 9.355 1.00 74.62 91 GLN A N 1
ATOM 728 C CA . GLN A 1 91 ? 8.373 4.923 9.631 1.00 74.62 91 GLN A CA 1
ATOM 729 C C . GLN A 1 91 ? 8.704 5.262 11.084 1.00 74.62 91 GLN A C 1
ATOM 731 O O . GLN A 1 91 ? 9.397 4.488 11.736 1.00 74.62 91 GLN A O 1
ATOM 736 N N . TYR A 1 92 ? 8.180 6.378 11.595 1.00 75.94 92 TYR A N 1
ATOM 737 C CA . TYR A 1 92 ? 8.407 6.823 12.969 1.00 75.94 92 TYR A CA 1
ATOM 738 C C . TYR A 1 92 ? 7.916 5.805 14.006 1.00 75.94 92 TYR A C 1
ATOM 740 O O . TYR A 1 92 ? 8.504 5.666 15.072 1.00 75.94 92 TYR A O 1
ATOM 748 N N . LYS A 1 93 ? 6.841 5.074 13.700 1.00 77.12 93 LYS A N 1
ATOM 749 C CA . LYS A 1 93 ? 6.280 4.050 14.591 1.00 77.12 93 LYS A CA 1
ATOM 750 C C . LYS A 1 93 ? 7.024 2.712 14.554 1.00 77.12 93 LYS A C 1
ATOM 752 O O . LYS A 1 93 ? 6.599 1.800 15.251 1.00 77.12 93 LYS A O 1
ATOM 757 N N . GLU A 1 94 ? 8.065 2.570 13.731 1.00 70.56 94 GLU A N 1
ATOM 758 C CA . GLU A 1 94 ? 8.804 1.313 13.508 1.00 70.56 94 GLU A CA 1
ATOM 759 C C . GLU A 1 94 ? 7.915 0.129 13.070 1.00 70.56 94 GLU A C 1
ATOM 761 O O . GLU A 1 94 ? 8.319 -1.028 13.094 1.00 70.56 94 GLU A O 1
ATOM 766 N N . GLN A 1 95 ? 6.707 0.404 12.571 1.00 69.56 95 GLN A N 1
ATOM 767 C CA . GLN A 1 95 ? 5.735 -0.610 12.140 1.00 69.56 95 GLN A CA 1
ATOM 768 C C . GLN A 1 95 ? 5.944 -1.039 10.679 1.00 69.56 95 GLN A C 1
ATOM 770 O O . GLN A 1 95 ? 5.015 -1.464 9.990 1.00 69.56 95 GLN A O 1
ATOM 775 N N . ARG A 1 96 ? 7.178 -0.911 10.173 1.00 68.19 96 ARG A N 1
ATOM 776 C CA . ARG A 1 96 ? 7.537 -1.292 8.807 1.00 68.19 96 ARG A CA 1
ATOM 777 C C . ARG A 1 96 ? 8.201 -2.659 8.798 1.00 68.19 96 ARG A C 1
ATOM 779 O O . ARG A 1 96 ? 9.381 -2.800 9.100 1.00 68.19 96 ARG A O 1
ATOM 786 N N . PHE A 1 97 ? 7.481 -3.632 8.267 1.00 66.56 97 PHE A N 1
ATOM 787 C CA . PHE A 1 97 ? 8.027 -4.950 7.984 1.00 66.56 97 PHE A CA 1
ATOM 788 C C . PHE A 1 97 ? 8.481 -4.991 6.525 1.00 66.56 97 PHE A C 1
ATOM 790 O O . PHE A 1 97 ? 7.675 -5.086 5.599 1.00 66.56 97 PHE A O 1
ATOM 797 N N . HIS A 1 98 ? 9.787 -4.843 6.290 1.00 62.22 98 HIS A N 1
ATOM 798 C CA . HIS A 1 98 ? 10.345 -5.107 4.965 1.00 62.22 98 HIS A CA 1
ATOM 799 C C . HIS A 1 98 ? 10.096 -6.586 4.615 1.00 62.22 98 HIS A C 1
ATOM 801 O O . HIS A 1 98 ? 10.271 -7.422 5.500 1.00 62.22 98 HIS A O 1
ATOM 807 N N . PRO A 1 99 ? 9.753 -6.951 3.364 1.00 58.75 99 PRO A N 1
ATOM 808 C CA . PRO A 1 99 ? 9.558 -8.354 2.986 1.00 58.75 99 PRO A CA 1
ATOM 809 C C . PRO A 1 99 ? 10.720 -9.257 3.420 1.00 58.75 99 PRO A C 1
ATOM 811 O O . PRO A 1 99 ? 10.502 -10.341 3.942 1.00 58.75 99 PRO A O 1
ATOM 814 N N . ASN A 1 100 ? 11.955 -8.757 3.321 1.00 53.03 100 ASN A N 1
ATOM 815 C CA . ASN A 1 100 ? 13.151 -9.464 3.797 1.00 53.03 100 ASN A CA 1
ATOM 816 C C . ASN A 1 100 ? 13.115 -9.788 5.310 1.00 53.03 100 ASN A C 1
ATOM 818 O O . ASN A 1 100 ? 13.573 -10.855 5.697 1.00 53.03 100 ASN A O 1
ATOM 822 N N . LEU A 1 101 ? 12.518 -8.929 6.150 1.00 49.56 101 LEU A N 1
ATOM 823 C CA . LEU A 1 101 ? 12.326 -9.194 7.586 1.00 49.56 101 LEU A CA 1
ATOM 824 C C . LEU A 1 101 ? 11.264 -10.274 7.837 1.00 49.56 101 LEU A C 1
ATOM 826 O O . LEU A 1 101 ? 11.403 -11.054 8.770 1.00 49.56 101 LEU A O 1
ATOM 830 N N . VAL A 1 102 ? 10.229 -10.342 6.995 1.00 52.03 102 VAL A N 1
ATOM 831 C CA . VAL A 1 102 ? 9.163 -11.357 7.092 1.00 52.03 102 VAL A CA 1
ATOM 832 C C . VAL A 1 102 ? 9.655 -12.725 6.607 1.00 52.03 102 VAL A C 1
ATOM 834 O O . VAL A 1 102 ? 9.278 -13.747 7.167 1.00 52.03 102 VAL A O 1
ATOM 837 N N . CYS A 1 103 ? 10.540 -12.753 5.606 1.00 48.16 103 CYS A N 1
ATOM 838 C CA . CYS A 1 103 ? 11.113 -13.981 5.048 1.00 48.16 103 CYS A CA 1
ATOM 839 C C . CYS A 1 103 ? 12.391 -14.465 5.767 1.00 48.16 103 CYS A C 1
ATOM 841 O O . CYS A 1 103 ? 13.026 -15.402 5.290 1.00 48.16 103 CYS A O 1
ATOM 843 N N . GLY A 1 104 ? 12.805 -13.827 6.870 1.00 41.72 104 GLY A N 1
ATOM 844 C CA . GLY A 1 104 ? 13.983 -14.236 7.648 1.00 41.72 104 GLY A CA 1
ATOM 845 C C . GLY A 1 104 ? 15.340 -13.978 6.976 1.00 41.72 104 GLY A C 1
ATOM 846 O O . GLY A 1 104 ? 16.340 -14.565 7.380 1.00 41.72 104 GLY A O 1
ATOM 847 N N . ILE A 1 105 ? 15.405 -13.106 5.964 1.00 44.59 105 ILE A N 1
ATOM 848 C CA . ILE A 1 105 ? 16.649 -12.768 5.260 1.00 44.59 105 ILE A CA 1
ATOM 849 C C . ILE A 1 105 ? 17.113 -11.384 5.742 1.00 44.59 105 ILE A C 1
ATOM 851 O O . ILE A 1 105 ? 16.464 -10.382 5.433 1.00 44.59 105 ILE A O 1
ATOM 855 N N . PRO A 1 106 ? 18.228 -11.262 6.480 1.00 39.41 106 PRO A N 1
ATOM 856 C CA . PRO A 1 106 ? 18.720 -9.959 6.898 1.00 39.41 106 PRO A CA 1
ATOM 857 C C . PRO A 1 106 ? 19.273 -9.235 5.668 1.00 39.41 106 PRO A C 1
ATOM 859 O O . PRO A 1 106 ? 20.215 -9.700 5.034 1.00 39.41 106 PRO A O 1
ATOM 862 N N . ALA A 1 107 ? 18.691 -8.093 5.305 1.00 47.72 107 ALA A N 1
ATOM 863 C CA . ALA A 1 107 ? 19.266 -7.232 4.278 1.00 47.72 107 ALA A CA 1
ATOM 864 C C . ALA A 1 107 ? 19.744 -5.926 4.919 1.00 47.72 107 ALA A C 1
ATOM 866 O O . ALA A 1 107 ? 18.909 -5.100 5.301 1.00 47.72 107 ALA A O 1
ATOM 867 N N . PRO A 1 108 ? 21.066 -5.705 5.015 1.00 38.06 108 PRO A N 1
ATOM 868 C CA . PRO A 1 108 ? 21.610 -4.402 5.346 1.00 38.06 108 PRO A CA 1
ATOM 869 C C . PRO A 1 108 ? 21.295 -3.429 4.201 1.00 38.06 108 PRO A C 1
ATOM 871 O O . PRO A 1 108 ? 21.649 -3.668 3.048 1.00 38.06 108 PRO A O 1
ATOM 874 N N . GLY A 1 109 ? 20.627 -2.320 4.515 1.00 51.09 109 GLY A N 1
ATOM 875 C CA . GLY A 1 109 ? 20.755 -1.080 3.742 1.00 51.09 109 GLY A CA 1
ATOM 876 C C . GLY A 1 109 ? 20.075 -0.963 2.370 1.00 51.09 109 GLY A C 1
ATOM 877 O O . GLY A 1 109 ? 20.386 -0.011 1.660 1.00 51.09 109 GLY A O 1
ATOM 878 N N . LEU A 1 110 ? 19.142 -1.827 1.958 1.00 43.22 110 LEU A N 1
ATOM 879 C CA . LEU A 1 110 ? 18.529 -1.714 0.621 1.00 43.22 110 LEU A CA 1
ATOM 880 C C . LEU A 1 110 ? 17.067 -1.248 0.648 1.00 43.22 110 LEU A C 1
ATOM 882 O O . LEU A 1 110 ? 16.135 -2.045 0.670 1.00 43.22 110 LEU A O 1
ATOM 886 N N . VAL A 1 111 ? 16.855 0.061 0.490 1.00 42.81 111 VAL A N 1
ATOM 887 C CA . VAL A 1 111 ? 15.703 0.535 -0.294 1.00 42.81 111 VAL A CA 1
ATOM 888 C C . VAL A 1 111 ? 16.179 0.594 -1.744 1.00 42.81 111 VAL A C 1
ATOM 890 O O . VAL A 1 111 ? 16.591 1.641 -2.238 1.00 42.81 111 VAL A O 1
ATOM 893 N N . ALA A 1 112 ? 16.211 -0.560 -2.415 1.00 42.09 112 ALA A N 1
ATOM 894 C CA . ALA A 1 112 ? 16.530 -0.601 -3.835 1.00 42.09 112 ALA A CA 1
ATOM 895 C C . ALA A 1 112 ? 15.505 0.248 -4.606 1.00 42.09 112 ALA A C 1
ATOM 897 O O . ALA A 1 112 ? 14.295 0.102 -4.439 1.00 42.09 112 ALA A O 1
ATOM 898 N N . ARG A 1 113 ? 16.007 1.148 -5.455 1.00 41.09 113 ARG A N 1
ATOM 899 C CA . ARG A 1 113 ? 15.213 2.088 -6.266 1.00 41.09 113 ARG A CA 1
ATOM 900 C C . ARG A 1 113 ? 14.358 1.394 -7.335 1.00 41.09 113 ARG A C 1
ATOM 902 O O . ARG A 1 113 ? 13.475 2.007 -7.929 1.00 41.09 113 ARG A O 1
ATOM 909 N N . GLU A 1 114 ? 14.636 0.119 -7.584 1.00 40.81 114 GLU A N 1
ATOM 910 C CA . GLU A 1 114 ? 14.005 -0.685 -8.614 1.00 40.81 114 GLU A CA 1
ATOM 911 C C . GLU A 1 114 ? 13.109 -1.748 -7.973 1.00 40.81 114 GLU A C 1
ATOM 913 O O . GLU A 1 114 ? 13.558 -2.580 -7.184 1.00 40.81 114 GLU A O 1
ATOM 918 N N . VAL A 1 115 ? 11.823 -1.714 -8.320 1.00 43.16 115 VAL A N 1
ATOM 919 C CA . VAL A 1 115 ? 10.860 -2.727 -7.891 1.00 43.16 115 VAL A CA 1
ATOM 920 C C . VAL A 1 115 ? 11.149 -4.011 -8.657 1.00 43.16 115 VAL A C 1
ATOM 922 O O . VAL A 1 115 ? 10.712 -4.171 -9.797 1.00 43.16 115 VAL A O 1
ATOM 925 N N . LYS A 1 116 ? 11.892 -4.930 -8.048 1.00 46.28 116 LYS A N 1
ATOM 926 C CA . LYS A 1 116 ? 11.975 -6.305 -8.540 1.00 46.28 116 LYS A CA 1
ATOM 927 C C . LYS A 1 116 ? 10.840 -7.096 -7.900 1.00 46.28 116 LYS A C 1
ATOM 929 O O . LYS A 1 116 ? 10.500 -6.881 -6.740 1.00 46.28 116 LYS A O 1
ATOM 934 N N . ASN A 1 117 ? 10.199 -7.962 -8.677 1.00 46.72 117 ASN A N 1
ATOM 935 C CA . ASN A 1 117 ? 9.280 -8.942 -8.117 1.00 46.72 117 ASN A CA 1
ATOM 936 C C . ASN A 1 117 ? 10.051 -9.779 -7.082 1.00 46.72 117 ASN A C 1
ATOM 938 O O . ASN A 1 117 ? 11.150 -10.245 -7.370 1.00 46.72 117 ASN A O 1
ATOM 942 N N . ASN A 1 118 ? 9.481 -9.994 -5.894 1.00 45.25 118 ASN A N 1
ATOM 943 C CA . ASN A 1 118 ? 10.134 -10.776 -4.831 1.00 45.25 118 ASN A CA 1
ATOM 944 C C . ASN A 1 118 ? 10.399 -12.246 -5.228 1.00 45.25 118 ASN A C 1
ATOM 946 O O . ASN A 1 118 ? 11.067 -12.964 -4.497 1.00 45.25 118 ASN A O 1
ATOM 950 N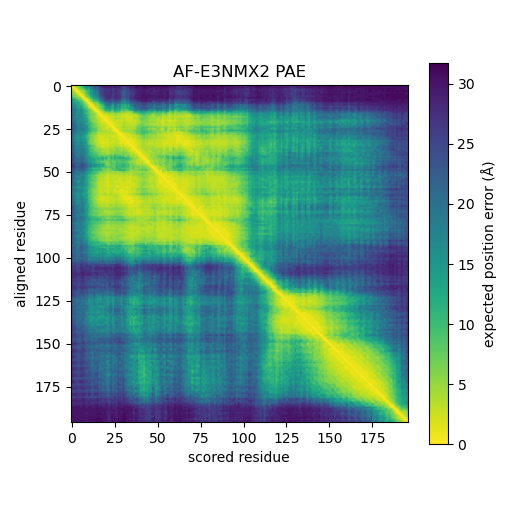 N . PHE A 1 119 ? 9.903 -12.681 -6.391 1.00 42.66 119 PHE A N 1
ATOM 951 C CA . PHE A 1 119 ? 10.128 -14.005 -6.967 1.00 42.66 119 PHE A CA 1
ATOM 952 C C . PHE A 1 119 ? 11.264 -14.055 -7.999 1.00 42.66 119 PHE A C 1
ATOM 954 O O . PHE A 1 119 ? 11.729 -15.140 -8.324 1.00 42.66 119 PHE A O 1
ATOM 961 N N . GLY A 1 120 ? 11.731 -12.928 -8.554 1.00 59.38 120 GLY A N 1
ATOM 962 C CA . GLY A 1 120 ? 12.676 -12.957 -9.678 1.00 59.38 120 GLY A CA 1
ATOM 963 C C . GLY A 1 120 ? 12.163 -13.834 -10.835 1.00 59.38 120 GLY A C 1
ATOM 964 O O . GLY A 1 120 ? 11.109 -13.550 -11.405 1.00 59.38 120 GLY A O 1
ATOM 965 N N . GLN A 1 121 ? 12.904 -14.897 -11.170 1.00 54.59 121 GLN A N 1
ATOM 966 C CA . GLN A 1 121 ? 12.453 -16.005 -12.036 1.00 54.59 121 GLN A CA 1
ATOM 967 C C . GLN A 1 121 ? 12.121 -17.291 -11.252 1.00 54.59 121 GLN A C 1
ATOM 969 O O . GLN A 1 121 ? 11.702 -18.283 -11.843 1.00 54.59 121 GLN A O 1
ATOM 974 N N . ASN A 1 122 ? 12.317 -17.296 -9.934 1.00 63.12 122 ASN A N 1
ATOM 975 C CA . ASN A 1 122 ? 12.127 -18.458 -9.079 1.00 63.12 122 ASN A CA 1
ATOM 976 C C . ASN A 1 122 ? 10.678 -18.537 -8.576 1.00 63.12 122 ASN A C 1
ATOM 978 O O . ASN A 1 122 ? 10.373 -18.235 -7.422 1.00 63.12 122 ASN A O 1
ATOM 982 N N . PHE A 1 123 ? 9.774 -18.927 -9.473 1.00 69.06 123 PHE A N 1
ATOM 983 C CA . PHE A 1 123 ? 8.368 -19.178 -9.142 1.00 69.06 123 PHE A CA 1
ATOM 984 C C . PHE A 1 123 ? 8.135 -20.562 -8.530 1.00 69.06 123 PHE A C 1
ATOM 986 O O . PHE A 1 123 ? 7.008 -20.865 -8.155 1.00 69.06 123 PHE A O 1
ATOM 993 N N . GLN A 1 124 ? 9.175 -21.391 -8.412 1.00 70.50 124 GLN A N 1
ATOM 994 C CA . GLN A 1 124 ? 9.052 -22.780 -7.981 1.00 70.50 124 GLN A CA 1
ATOM 995 C C . GLN A 1 124 ? 8.368 -22.922 -6.606 1.00 70.50 124 GLN A C 1
ATOM 997 O O . GLN A 1 124 ? 7.362 -23.627 -6.535 1.00 70.50 124 GLN A O 1
ATOM 1002 N N . PRO A 1 125 ? 8.755 -22.162 -5.556 1.00 70.00 125 PRO A N 1
ATOM 1003 C CA . PRO A 1 125 ? 8.080 -22.247 -4.259 1.00 70.00 125 PRO A CA 1
ATOM 1004 C C . PRO A 1 125 ? 6.619 -21.783 -4.306 1.00 70.00 125 PRO A C 1
ATOM 1006 O O . PRO A 1 125 ? 5.792 -22.250 -3.531 1.00 70.00 125 PRO A O 1
ATOM 1009 N N . PHE A 1 126 ? 6.287 -20.850 -5.205 1.00 69.19 126 PHE A N 1
ATOM 1010 C CA . PHE A 1 126 ? 4.913 -20.383 -5.384 1.00 69.19 126 PHE A CA 1
ATOM 1011 C C . PHE A 1 126 ? 4.059 -21.437 -6.094 1.00 69.19 126 PHE A C 1
ATOM 1013 O O . PHE A 1 126 ? 2.942 -21.693 -5.667 1.00 69.19 126 PHE A O 1
ATOM 1020 N N . ILE A 1 127 ? 4.587 -22.076 -7.142 1.00 77.81 127 ILE A N 1
ATOM 1021 C CA . ILE A 1 127 ? 3.897 -23.147 -7.872 1.00 77.81 127 ILE A CA 1
ATOM 1022 C C . ILE A 1 127 ? 3.592 -24.335 -6.950 1.00 77.81 127 ILE A C 1
ATOM 1024 O O . ILE A 1 127 ? 2.520 -24.918 -7.055 1.00 77.81 127 ILE A O 1
ATOM 1028 N N . GLU A 1 128 ? 4.516 -24.674 -6.050 1.00 75.75 128 GLU A N 1
ATOM 1029 C CA . GLU A 1 128 ? 4.387 -25.818 -5.137 1.00 75.75 128 GLU A CA 1
ATOM 1030 C C . GLU A 1 128 ? 3.380 -25.592 -4.003 1.00 75.75 128 GLU A C 1
ATOM 1032 O O . GLU A 1 128 ? 2.733 -26.540 -3.571 1.00 75.75 128 GLU A O 1
ATOM 1037 N N . ASN A 1 129 ? 3.235 -24.352 -3.526 1.00 73.19 129 ASN A N 1
ATOM 1038 C CA . ASN A 1 129 ? 2.400 -24.030 -2.361 1.00 73.19 129 ASN A CA 1
ATOM 1039 C C . ASN A 1 129 ? 1.097 -23.290 -2.710 1.00 73.19 129 ASN A C 1
ATOM 1041 O O . ASN A 1 129 ? 0.284 -23.027 -1.825 1.00 73.19 129 ASN A O 1
ATOM 1045 N N . SER A 1 130 ? 0.906 -22.887 -3.969 1.00 74.50 130 SER A N 1
ATOM 1046 C CA . SER A 1 130 ? -0.308 -22.195 -4.404 1.00 74.50 130 SER A CA 1
AT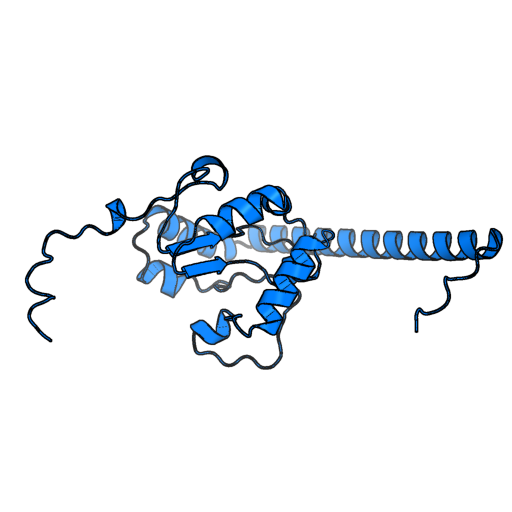OM 1047 C C . SER A 1 130 ? -1.442 -23.186 -4.644 1.00 74.50 130 SER A C 1
ATOM 1049 O O . SER A 1 130 ? -1.250 -24.235 -5.248 1.00 74.50 130 SER A O 1
ATOM 1051 N N . ASN A 1 131 ? -2.654 -22.798 -4.250 1.00 83.69 131 ASN A N 1
ATOM 1052 C CA . ASN A 1 131 ? -3.880 -23.542 -4.545 1.00 83.69 131 ASN A CA 1
ATOM 1053 C C . ASN A 1 131 ? -4.615 -23.008 -5.791 1.00 83.69 131 ASN A C 1
ATOM 1055 O O . ASN A 1 131 ? -5.716 -23.465 -6.081 1.00 83.69 131 ASN A O 1
ATOM 1059 N N . ASP A 1 132 ? -4.054 -22.028 -6.514 1.00 77.06 132 ASP A N 1
ATOM 1060 C CA . ASP A 1 132 ? -4.678 -21.405 -7.693 1.00 77.06 132 ASP A CA 1
ATOM 1061 C C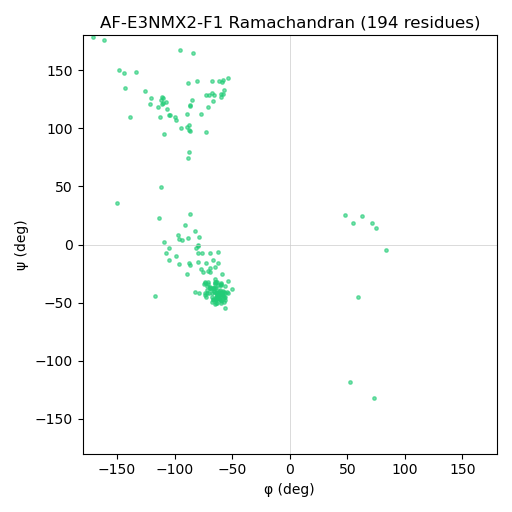 . ASP A 1 132 ? -4.132 -22.001 -9.011 1.00 77.06 132 ASP A C 1
ATOM 1063 O O . ASP A 1 132 ? -3.010 -21.665 -9.415 1.00 77.06 132 ASP A O 1
ATOM 1067 N N . PRO A 1 133 ? -4.918 -22.826 -9.741 1.00 81.19 133 PRO A N 1
ATOM 1068 C CA . PRO A 1 133 ? -4.472 -23.471 -10.976 1.00 81.19 133 PRO A CA 1
ATOM 1069 C C . PRO A 1 133 ? -4.157 -22.485 -12.104 1.00 81.19 133 PRO A C 1
ATOM 1071 O O . PRO A 1 133 ? -3.259 -22.737 -12.906 1.00 81.19 133 PRO A O 1
ATOM 1074 N N . ARG A 1 134 ? -4.869 -21.350 -12.168 1.00 79.56 134 ARG A N 1
ATOM 1075 C CA . ARG A 1 134 ? -4.668 -20.339 -13.217 1.00 79.56 134 ARG A CA 1
ATOM 1076 C C . ARG A 1 134 ? -3.353 -19.606 -13.006 1.00 79.56 134 ARG A C 1
ATOM 1078 O O . ARG A 1 134 ? -2.620 -19.370 -13.963 1.00 79.56 134 ARG A O 1
ATOM 1085 N N . MET A 1 135 ? -3.039 -19.276 -11.755 1.00 74.00 135 MET A N 1
ATOM 1086 C CA . MET A 1 135 ? -1.776 -18.616 -11.419 1.00 74.00 135 MET A CA 1
ATOM 1087 C C . MET A 1 135 ? -0.582 -19.558 -11.549 1.00 74.00 135 MET A C 1
ATOM 1089 O O . MET A 1 135 ? 0.478 -19.128 -11.998 1.00 74.00 135 MET A O 1
ATOM 1093 N N . ILE A 1 136 ? -0.753 -20.840 -11.219 1.00 81.56 136 ILE A N 1
ATOM 1094 C CA . ILE A 1 136 ? 0.264 -21.864 -11.473 1.00 81.56 136 ILE A CA 1
ATOM 1095 C C . ILE A 1 136 ? 0.576 -21.951 -12.972 1.00 81.56 136 ILE A C 1
ATOM 1097 O O . ILE A 1 136 ? 1.748 -21.915 -13.350 1.00 81.56 136 ILE A O 1
ATOM 1101 N N . GLU A 1 137 ? -0.451 -22.026 -13.822 1.00 85.19 137 GLU A N 1
ATOM 1102 C CA . GLU A 1 137 ? -0.264 -22.135 -15.271 1.00 85.19 137 GLU A CA 1
ATOM 1103 C C . GLU A 1 137 ? 0.411 -20.892 -15.850 1.00 85.19 137 GLU A C 1
ATOM 1105 O O . GLU A 1 137 ? 1.422 -20.993 -16.544 1.00 85.19 137 GLU A O 1
ATOM 1110 N N . TRP A 1 138 ? -0.050 -19.708 -15.444 1.00 82.81 138 TRP A N 1
ATOM 1111 C CA . TRP A 1 138 ? 0.589 -18.453 -15.821 1.00 82.81 138 TRP A CA 1
ATOM 1112 C C . TRP A 1 138 ? 2.071 -1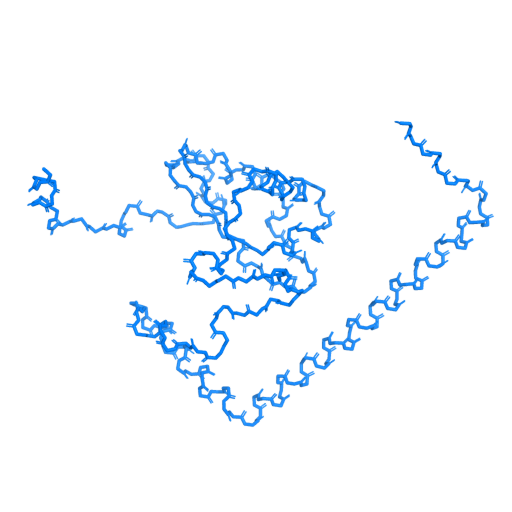8.405 -15.417 1.00 82.81 138 TRP A C 1
ATOM 1114 O O . TRP A 1 138 ? 2.915 -17.955 -16.194 1.00 82.81 138 TRP A O 1
ATOM 1124 N N . CYS A 1 139 ? 2.422 -18.888 -14.218 1.00 79.25 139 CYS A N 1
ATOM 1125 C CA . CYS A 1 139 ? 3.815 -18.961 -13.779 1.00 79.25 139 CYS A CA 1
ATOM 1126 C C . CYS A 1 139 ? 4.652 -19.893 -14.668 1.00 79.25 139 CYS A C 1
ATOM 1128 O O . CYS A 1 139 ? 5.779 -19.533 -15.013 1.00 79.25 139 CYS A O 1
ATOM 1130 N N . ARG A 1 140 ? 4.120 -21.054 -15.074 1.00 84.06 140 ARG A N 1
ATOM 1131 C CA . ARG A 1 140 ? 4.811 -21.980 -15.990 1.00 84.06 140 ARG A CA 1
ATOM 1132 C C . ARG A 1 140 ? 5.040 -21.347 -17.359 1.00 84.06 140 ARG A C 1
ATOM 1134 O O . ARG A 1 140 ? 6.183 -21.299 -17.818 1.00 84.06 140 ARG A O 1
ATOM 1141 N N . GLU A 1 141 ? 3.993 -20.778 -17.954 1.00 83.50 141 GLU A N 1
ATOM 1142 C CA . GLU A 1 141 ? 4.076 -20.068 -19.235 1.00 83.50 141 GLU A CA 1
ATOM 1143 C C . GLU A 1 141 ? 5.076 -18.908 -19.172 1.00 83.50 141 GLU A C 1
ATOM 1145 O O . GLU A 1 141 ? 5.840 -18.666 -20.107 1.00 83.50 141 GLU A O 1
ATOM 1150 N N . PHE A 1 142 ? 5.107 -18.173 -18.059 1.00 78.06 142 PHE A N 1
ATOM 1151 C CA . PHE A 1 142 ? 6.043 -17.073 -17.866 1.00 78.06 142 PHE A CA 1
ATOM 1152 C C . PHE A 1 142 ? 7.500 -17.552 -17.834 1.00 78.06 142 PHE A C 1
ATOM 1154 O O . PHE A 1 142 ? 8.364 -16.906 -18.437 1.00 78.06 142 PHE A O 1
ATOM 1161 N N . ILE A 1 143 ? 7.793 -18.669 -17.157 1.00 79.81 143 ILE A N 1
ATOM 1162 C CA . ILE A 1 143 ? 9.139 -19.267 -17.119 1.00 79.81 143 ILE A CA 1
ATOM 1163 C C . ILE A 1 143 ? 9.560 -19.706 -18.521 1.00 79.81 143 ILE A C 1
ATOM 1165 O O . ILE A 1 143 ? 10.674 -19.406 -18.952 1.00 79.81 143 ILE A O 1
ATOM 1169 N N . GLU A 1 144 ? 8.668 -20.373 -19.250 1.00 81.75 144 GLU A N 1
ATOM 1170 C CA . GLU A 1 144 ? 8.935 -20.846 -20.606 1.00 81.75 144 GLU A CA 1
ATOM 1171 C C . GLU A 1 144 ? 9.163 -19.681 -21.577 1.00 81.75 144 GLU A C 1
ATOM 1173 O O . GLU A 1 144 ? 10.163 -19.637 -22.298 1.00 81.75 144 GLU A O 1
ATOM 1178 N N . ASN A 1 145 ? 8.297 -18.668 -21.536 1.00 78.88 145 ASN A N 1
ATOM 1179 C CA . ASN A 1 145 ? 8.439 -17.472 -22.358 1.00 78.88 145 ASN A CA 1
ATOM 1180 C C . ASN A 1 145 ? 9.692 -16.669 -21.997 1.00 78.88 145 ASN A C 1
ATOM 1182 O O . ASN A 1 145 ? 10.318 -16.100 -22.886 1.00 78.88 145 ASN A O 1
ATOM 1186 N N . SER A 1 146 ? 10.119 -16.675 -20.732 1.00 67.38 146 SER A N 1
ATOM 1187 C CA . SER A 1 146 ? 11.364 -16.025 -20.303 1.00 67.38 146 SER A CA 1
ATOM 1188 C C . SER A 1 146 ? 12.624 -16.661 -20.901 1.00 67.38 146 SER A C 1
ATOM 1190 O O . SER A 1 146 ? 13.661 -16.000 -20.934 1.00 67.38 146 SER A O 1
ATOM 1192 N N . ARG A 1 147 ? 12.550 -17.907 -21.392 1.00 73.69 147 ARG A N 1
ATOM 1193 C CA . ARG A 1 147 ? 13.656 -18.603 -22.073 1.00 73.69 147 ARG A CA 1
ATOM 1194 C C . ARG A 1 147 ? 13.704 -18.330 -23.580 1.00 73.69 147 ARG A C 1
ATOM 1196 O O . ARG A 1 147 ? 14.733 -18.583 -24.199 1.00 73.69 147 ARG A O 1
ATOM 1203 N N . LYS A 1 148 ? 12.626 -17.806 -24.179 1.00 79.88 148 LYS A N 1
ATOM 1204 C CA . LYS A 1 148 ? 12.569 -17.521 -25.621 1.00 79.88 148 LYS A CA 1
ATOM 1205 C C . LYS A 1 148 ? 13.439 -16.297 -25.964 1.00 79.88 148 LYS A C 1
ATOM 1207 O O . LYS A 1 148 ? 13.235 -15.238 -25.359 1.00 79.88 148 LYS A O 1
ATOM 1212 N N . PRO A 1 149 ? 14.355 -16.386 -26.949 1.00 73.50 149 PRO A N 1
ATOM 1213 C CA . PRO A 1 149 ? 15.266 -15.290 -27.295 1.00 73.50 149 PRO A CA 1
ATOM 1214 C C . PRO A 1 149 ? 14.519 -14.008 -27.696 1.00 73.50 149 PRO A C 1
ATOM 1216 O O . PRO A 1 149 ? 14.836 -12.935 -27.184 1.00 73.50 149 PRO A O 1
ATOM 1219 N N . ASP A 1 150 ? 13.431 -14.121 -28.462 1.00 78.25 150 ASP A N 1
ATOM 1220 C CA . ASP A 1 150 ? 12.584 -12.982 -28.855 1.00 78.25 150 ASP A CA 1
ATOM 1221 C C . ASP A 1 150 ? 11.959 -12.246 -27.662 1.00 78.25 150 ASP A C 1
ATOM 1223 O O . ASP A 1 150 ? 11.748 -11.033 -27.682 1.00 78.25 150 ASP A O 1
ATOM 1227 N N . PHE A 1 151 ? 11.606 -12.973 -26.600 1.00 66.50 151 PHE A N 1
ATOM 1228 C CA . PHE A 1 151 ? 11.021 -12.373 -25.404 1.00 66.50 151 PHE A CA 1
ATOM 1229 C C . PHE A 1 151 ? 12.074 -11.617 -24.593 1.00 66.50 151 PHE A C 1
ATOM 1231 O O . PHE A 1 151 ? 11.808 -10.503 -24.134 1.00 66.50 151 PHE A O 1
ATOM 1238 N N . VAL A 1 152 ? 13.273 -12.192 -24.460 1.00 69.56 152 VAL A N 1
ATOM 1239 C CA . VAL A 1 152 ? 14.419 -11.546 -23.807 1.00 69.56 152 VAL A CA 1
ATOM 1240 C C . VAL A 1 152 ? 14.815 -10.277 -24.560 1.00 69.56 152 VAL A C 1
ATOM 1242 O O . VAL A 1 152 ? 15.008 -9.237 -23.929 1.00 69.56 152 VAL A O 1
ATOM 1245 N N . GLN A 1 153 ? 14.852 -10.331 -25.891 1.00 75.81 153 GLN A N 1
ATOM 1246 C CA . GLN A 1 153 ? 15.191 -9.195 -26.744 1.00 75.81 153 GLN A CA 1
ATOM 1247 C C . GLN A 1 153 ? 14.155 -8.067 -26.639 1.00 75.81 153 GLN A C 1
ATOM 1249 O O . GLN A 1 153 ? 14.506 -6.964 -26.228 1.00 75.81 153 GLN A O 1
ATOM 1254 N N . ARG A 1 154 ? 12.857 -8.365 -26.803 1.00 75.44 154 ARG A N 1
ATOM 1255 C CA . ARG A 1 154 ? 11.768 -7.384 -26.592 1.00 75.44 154 ARG A CA 1
ATOM 1256 C C . ARG A 1 154 ? 11.726 -6.803 -25.180 1.00 75.44 154 ARG A C 1
ATOM 1258 O O . ARG A 1 154 ? 11.140 -5.742 -24.952 1.00 75.44 154 ARG A O 1
ATOM 1265 N N . ARG A 1 155 ? 12.237 -7.529 -24.182 1.00 68.56 155 ARG A N 1
ATOM 1266 C CA . ARG A 1 155 ? 12.336 -7.040 -22.802 1.00 68.56 155 ARG A CA 1
ATOM 1267 C C . ARG A 1 155 ? 13.533 -6.107 -22.637 1.00 68.56 155 ARG A C 1
ATOM 1269 O O . ARG A 1 155 ? 13.362 -5.081 -21.986 1.00 68.56 155 ARG A O 1
ATOM 1276 N N . ARG A 1 156 ? 14.690 -6.428 -23.230 1.00 72.56 156 ARG A N 1
ATOM 1277 C CA . ARG A 1 156 ? 15.866 -5.540 -23.276 1.00 72.56 156 ARG A CA 1
ATOM 1278 C C . ARG A 1 156 ? 15.536 -4.235 -23.988 1.00 72.56 156 ARG A C 1
ATOM 1280 O O . ARG A 1 156 ? 15.676 -3.190 -23.370 1.00 72.56 156 ARG A O 1
ATOM 1287 N N . GLU A 1 157 ? 14.947 -4.309 -25.178 1.00 77.94 157 GLU A N 1
ATOM 1288 C CA . GLU A 1 157 ? 14.512 -3.138 -25.952 1.00 77.94 157 GLU A CA 1
ATOM 1289 C C . GLU A 1 157 ? 13.552 -2.248 -25.149 1.00 77.94 157 GLU A C 1
ATOM 1291 O O . GLU A 1 157 ? 13.733 -1.037 -25.068 1.00 77.94 157 GLU A O 1
ATOM 1296 N N . ARG A 1 158 ? 12.563 -2.838 -24.459 1.00 74.50 158 ARG A N 1
ATOM 1297 C CA . ARG A 1 158 ? 11.646 -2.081 -23.587 1.00 74.50 158 ARG A CA 1
ATOM 1298 C C . ARG A 1 158 ? 12.334 -1.447 -22.380 1.00 74.50 158 ARG A C 1
ATOM 1300 O O . ARG A 1 158 ? 11.876 -0.411 -21.900 1.00 74.50 158 ARG A O 1
ATOM 1307 N N . VAL A 1 159 ? 13.365 -2.083 -21.829 1.00 70.12 159 VAL A N 1
ATOM 1308 C CA . VAL A 1 159 ? 14.142 -1.521 -20.716 1.00 70.12 159 VAL A CA 1
ATOM 1309 C C . VAL A 1 159 ? 15.014 -0.375 -21.215 1.00 70.12 159 VAL A C 1
ATOM 1311 O O . VAL A 1 159 ? 14.995 0.682 -20.595 1.00 70.12 159 VAL A O 1
ATOM 1314 N N . GLU A 1 160 ? 15.703 -0.550 -22.340 1.00 75.56 160 GLU A N 1
ATOM 1315 C CA . GLU A 1 160 ? 16.525 0.479 -22.983 1.00 75.56 160 GLU A CA 1
ATOM 1316 C C . GLU A 1 160 ? 15.686 1.701 -23.366 1.00 75.56 160 GLU A C 1
ATOM 1318 O O . GLU A 1 160 ? 16.020 2.811 -22.962 1.00 75.56 160 GLU A O 1
ATOM 1323 N N . GLN A 1 161 ? 14.526 1.505 -24.004 1.00 78.62 161 GLN A N 1
ATOM 1324 C CA . GLN A 1 161 ? 13.577 2.586 -24.297 1.00 78.62 161 GLN A CA 1
ATOM 1325 C C . GLN A 1 161 ? 13.138 3.326 -23.030 1.00 78.62 161 GLN A C 1
ATOM 1327 O O . GLN A 1 161 ? 13.145 4.551 -22.991 1.00 78.62 161 GLN A O 1
ATOM 1332 N N . ARG A 1 162 ? 12.802 2.603 -21.953 1.00 69.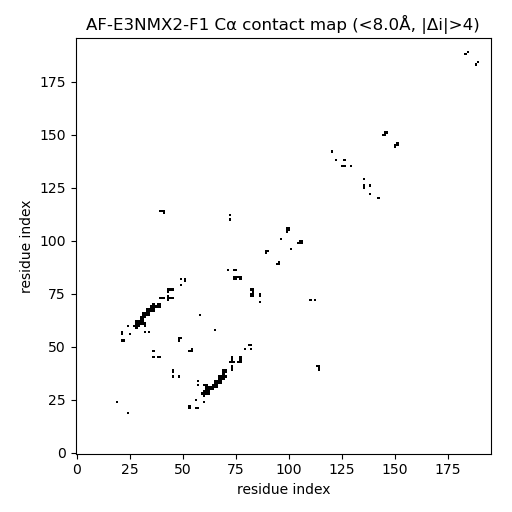31 162 ARG A N 1
ATOM 1333 C CA . ARG A 1 162 ? 12.420 3.233 -20.676 1.00 69.31 162 ARG A CA 1
AT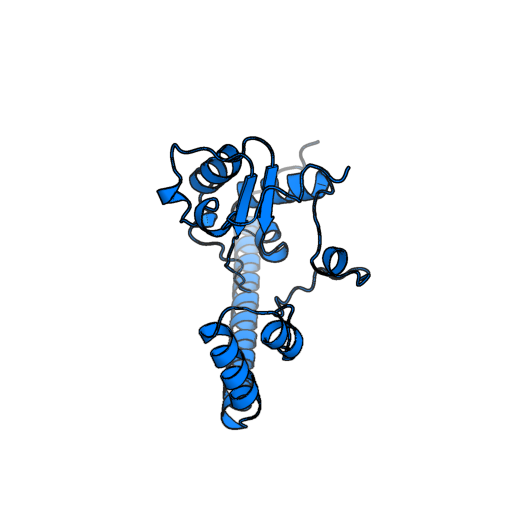OM 1334 C C . ARG A 1 162 ? 13.569 3.994 -20.025 1.00 69.31 162 ARG A C 1
ATOM 1336 O O . ARG A 1 162 ? 13.319 5.011 -19.382 1.00 69.31 162 ARG A O 1
ATOM 1343 N N . GLN A 1 163 ? 14.794 3.483 -20.122 1.00 71.06 163 GLN A N 1
ATOM 1344 C CA . GLN A 1 163 ? 15.980 4.156 -19.598 1.00 71.06 163 GLN A CA 1
ATOM 1345 C C . GLN A 1 163 ? 16.262 5.434 -20.383 1.00 71.06 163 GLN A C 1
ATOM 1347 O O . GLN A 1 163 ? 16.539 6.463 -19.771 1.00 71.06 163 GLN A O 1
ATOM 1352 N N . GLU A 1 164 ? 16.120 5.386 -21.704 1.00 76.62 164 GLU A N 1
ATOM 1353 C CA . GLU A 1 164 ? 16.302 6.542 -22.572 1.00 76.62 164 GLU A CA 1
ATOM 1354 C C . GLU A 1 164 ? 15.220 7.602 -22.336 1.00 76.62 164 GLU A C 1
ATOM 1356 O O . GLU A 1 164 ? 15.534 8.756 -22.053 1.00 76.62 164 GLU A O 1
ATOM 1361 N N . GLU A 1 165 ? 13.944 7.207 -22.285 1.00 74.62 165 GLU A N 1
ATOM 1362 C CA . GLU A 1 165 ? 12.840 8.094 -21.896 1.00 74.62 165 GLU A CA 1
ATOM 1363 C C . GLU A 1 165 ? 13.077 8.746 -20.523 1.00 74.62 165 GLU A C 1
ATOM 1365 O O . GLU A 1 165 ? 12.789 9.928 -20.325 1.00 74.62 165 GLU A O 1
ATOM 1370 N N . ALA A 1 166 ? 13.596 7.986 -19.552 1.00 67.25 166 ALA A N 1
ATOM 1371 C CA . ALA A 1 166 ? 13.897 8.502 -18.221 1.00 67.25 166 ALA A CA 1
ATOM 1372 C C . ALA A 1 166 ? 15.073 9.491 -18.230 1.00 67.25 166 ALA A C 1
ATOM 1374 O O . ALA A 1 166 ? 15.014 10.486 -17.507 1.00 67.25 166 ALA A O 1
ATOM 1375 N N . ARG A 1 167 ? 16.110 9.249 -19.046 1.00 76.19 167 ARG A N 1
ATOM 1376 C CA . ARG A 1 167 ? 17.237 10.175 -19.239 1.00 76.19 167 ARG A CA 1
ATOM 1377 C C . ARG A 1 167 ? 16.774 11.482 -19.865 1.00 76.19 167 ARG A C 1
ATOM 1379 O O . ARG A 1 167 ? 17.026 12.536 -19.288 1.00 76.19 167 ARG A O 1
ATOM 1386 N N . ILE A 1 168 ? 16.022 11.404 -20.963 1.00 81.38 168 ILE A N 1
ATOM 1387 C CA . ILE A 1 168 ? 15.455 12.574 -21.648 1.00 81.38 168 ILE A CA 1
ATOM 1388 C C . ILE A 1 168 ? 14.590 13.381 -20.676 1.00 81.38 168 ILE A C 1
ATOM 1390 O O . ILE A 1 168 ? 14.735 14.596 -20.561 1.00 81.38 168 ILE A O 1
ATOM 1394 N N . ARG A 1 169 ? 13.724 12.709 -19.909 1.00 73.00 169 ARG A N 1
ATOM 1395 C CA . ARG A 1 169 ? 12.876 13.373 -18.914 1.00 73.00 169 ARG A CA 1
ATOM 1396 C C . ARG A 1 169 ? 13.678 14.035 -17.794 1.00 73.00 169 ARG A C 1
ATOM 1398 O O . ARG A 1 169 ? 13.342 15.145 -17.397 1.00 73.00 169 ARG A O 1
ATOM 1405 N N . ALA A 1 170 ? 14.721 13.381 -17.288 1.00 72.81 170 ALA A N 1
ATOM 1406 C CA . ALA A 1 170 ? 15.589 13.958 -16.265 1.00 72.81 170 ALA A CA 1
ATOM 1407 C C . ALA A 1 170 ? 16.346 15.190 -16.786 1.00 72.81 170 ALA A C 1
ATOM 1409 O O . ALA A 1 170 ? 16.504 16.162 -16.049 1.00 72.81 170 ALA A O 1
ATOM 1410 N N . GLN A 1 171 ? 16.767 15.164 -18.052 1.00 81.69 171 GLN A N 1
ATOM 1411 C CA . GLN A 1 171 ? 17.423 16.292 -18.703 1.00 81.69 171 GLN A CA 1
ATOM 1412 C C . GLN A 1 171 ? 16.460 17.468 -18.904 1.00 81.69 171 GLN A C 1
ATOM 1414 O O . GLN A 1 171 ? 16.780 18.587 -18.511 1.00 81.69 171 GLN A O 1
ATOM 1419 N N . MET A 1 172 ? 15.240 17.203 -19.374 1.00 77.25 172 MET A N 1
ATOM 1420 C CA . MET A 1 172 ? 14.173 18.208 -19.465 1.00 77.25 172 MET A CA 1
ATOM 1421 C C . MET A 1 172 ? 13.826 18.819 -18.097 1.00 77.25 172 MET A C 1
ATOM 1423 O O . MET A 1 172 ? 13.684 20.034 -17.971 1.00 77.25 172 MET A O 1
ATOM 1427 N N . ASP A 1 173 ? 13.719 17.996 -17.047 1.00 73.56 173 ASP A N 1
ATOM 1428 C CA . ASP A 1 173 ? 13.457 18.469 -15.682 1.00 73.56 173 ASP A CA 1
ATOM 1429 C C . ASP A 1 173 ? 14.616 19.329 -15.140 1.00 73.56 173 ASP A C 1
ATOM 1431 O O . ASP A 1 173 ? 14.382 20.274 -14.381 1.00 73.56 173 ASP A O 1
ATOM 1435 N N . PHE A 1 174 ? 15.863 19.018 -15.510 1.00 78.44 174 PHE A N 1
ATOM 1436 C CA . PHE A 1 174 ? 17.041 19.814 -15.160 1.00 78.44 174 PHE A CA 1
ATOM 1437 C C . PHE A 1 174 ? 17.024 21.175 -15.864 1.00 78.44 174 PHE A C 1
ATOM 1439 O O . PHE A 1 174 ? 17.130 22.207 -15.200 1.00 78.44 174 PHE A O 1
ATOM 1446 N N . GLU A 1 175 ? 16.799 21.193 -17.177 1.00 83.00 175 GLU A N 1
ATOM 1447 C CA . GLU A 1 175 ? 16.701 22.425 -17.967 1.00 83.00 175 GLU A CA 1
ATOM 1448 C C . GLU A 1 175 ? 15.562 23.326 -17.477 1.00 83.00 175 GLU A C 1
ATOM 1450 O O . GLU A 1 175 ? 15.757 24.526 -17.289 1.00 83.00 175 GLU A O 1
ATOM 1455 N N . ALA A 1 176 ? 14.395 22.756 -17.161 1.00 77.38 176 ALA A N 1
ATOM 1456 C CA . ALA A 1 176 ? 13.269 23.502 -16.605 1.00 77.38 176 ALA A CA 1
ATOM 1457 C C . ALA A 1 176 ? 13.585 24.131 -15.234 1.00 77.38 176 ALA A C 1
ATOM 1459 O O . ALA A 1 176 ? 13.105 25.226 -14.925 1.00 77.38 176 ALA A O 1
ATOM 1460 N N . ARG A 1 177 ? 14.388 23.462 -14.393 1.00 77.25 177 ARG A N 1
ATOM 1461 C CA . ARG A 1 177 ? 14.848 24.014 -13.104 1.00 77.25 177 ARG A CA 1
ATOM 1462 C C . ARG A 1 177 ? 15.850 25.145 -13.300 1.00 77.25 177 ARG A C 1
ATOM 1464 O O . ARG A 1 177 ? 15.740 26.158 -12.614 1.00 77.25 177 ARG A O 1
ATOM 1471 N N . GLU A 1 178 ? 16.781 24.992 -14.233 1.00 81.31 178 GLU A N 1
ATOM 1472 C CA . GLU A 1 178 ? 17.764 26.027 -14.563 1.00 81.31 178 GLU A CA 1
ATOM 1473 C C . GLU A 1 178 ? 17.101 27.264 -15.178 1.00 81.31 178 GLU A C 1
ATOM 1475 O O . GLU A 1 178 ? 17.422 28.390 -14.799 1.00 81.31 178 GLU A O 1
ATOM 1480 N N . LEU A 1 179 ? 16.104 27.081 -16.048 1.00 80.06 179 LEU A N 1
ATOM 1481 C CA . LEU A 1 179 ? 15.329 28.186 -16.612 1.00 80.06 179 LEU A CA 1
ATOM 1482 C C . LEU A 1 179 ? 14.551 28.939 -15.520 1.00 80.06 179 LEU A C 1
ATOM 1484 O O . LEU A 1 179 ? 14.598 30.164 -15.463 1.00 80.06 179 LEU A O 1
ATOM 1488 N N . LYS A 1 180 ? 13.908 28.213 -14.592 1.00 74.50 180 LYS A N 1
ATOM 1489 C CA . LY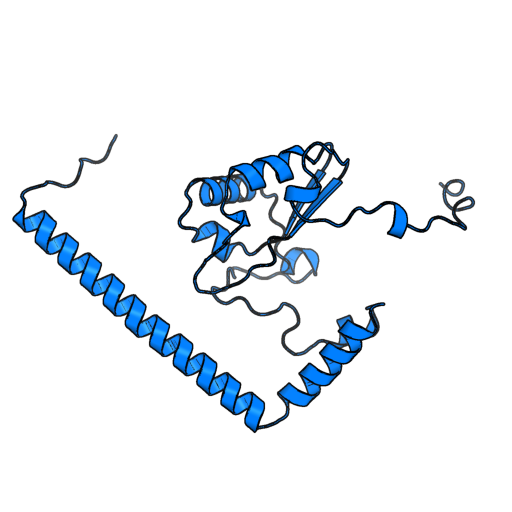S A 1 180 ? 13.237 28.813 -13.425 1.00 74.50 180 LYS A CA 1
ATOM 1490 C C . LYS A 1 180 ? 14.201 29.578 -12.518 1.00 74.50 180 LYS A C 1
ATOM 1492 O O . LYS A 1 180 ? 13.847 30.653 -12.045 1.00 74.50 180 LYS A O 1
ATOM 1497 N N . ARG A 1 181 ? 15.416 29.061 -12.290 1.00 72.69 181 ARG A N 1
ATOM 1498 C CA . ARG A 1 181 ? 16.460 29.775 -11.534 1.00 72.69 181 ARG A CA 1
ATOM 1499 C C . ARG A 1 181 ? 16.845 31.080 -12.222 1.00 72.69 181 ARG A C 1
ATOM 1501 O O . ARG A 1 181 ? 16.864 32.113 -11.565 1.00 72.69 181 ARG A O 1
ATOM 1508 N N . LYS A 1 182 ? 17.079 31.052 -13.536 1.00 76.25 182 LYS A N 1
ATOM 1509 C CA . LYS A 1 182 ? 17.408 32.251 -14.322 1.00 76.25 182 LYS A CA 1
ATOM 1510 C C . LYS A 1 182 ? 16.275 33.284 -14.304 1.00 76.25 182 LYS A C 1
ATOM 1512 O O . LYS A 1 182 ? 16.552 34.456 -14.080 1.00 76.25 182 LYS A O 1
ATOM 1517 N N . CYS A 1 183 ? 15.019 32.855 -14.449 1.00 67.69 183 CYS A N 1
ATOM 1518 C CA . CYS A 1 183 ? 13.852 33.742 -14.367 1.00 67.69 183 CYS A CA 1
ATOM 1519 C C . CYS A 1 183 ? 13.652 34.360 -12.972 1.00 67.69 183 CYS A C 1
ATOM 1521 O O . CYS A 1 183 ? 13.271 35.524 -12.870 1.00 67.69 183 CYS A O 1
ATOM 1523 N N . ASN A 1 184 ? 13.913 33.617 -11.891 1.00 65.19 184 ASN A N 1
ATOM 1524 C CA . ASN A 1 184 ? 13.817 34.163 -10.532 1.00 65.19 184 ASN A CA 1
ATOM 1525 C C . ASN A 1 184 ? 14.918 35.192 -10.245 1.00 65.19 184 ASN A C 1
ATOM 1527 O O . ASN A 1 184 ? 14.644 36.208 -9.613 1.00 65.19 184 ASN A O 1
ATOM 1531 N N . VAL A 1 185 ? 16.132 34.967 -10.760 1.00 62.19 185 VAL A N 1
ATOM 1532 C CA . VAL A 1 185 ? 17.245 35.927 -10.662 1.00 62.19 185 VAL A CA 1
ATOM 1533 C C . VAL A 1 185 ? 16.955 37.198 -11.470 1.00 62.19 185 VAL A C 1
ATOM 1535 O O . VAL A 1 185 ? 17.265 38.290 -11.007 1.00 62.19 185 VAL A O 1
ATOM 1538 N N . SER A 1 186 ? 16.309 37.095 -12.639 1.00 58.50 186 SER A N 1
ATOM 1539 C CA . SER A 1 186 ? 15.931 38.271 -13.439 1.00 58.50 186 SER A CA 1
ATOM 1540 C C . SER A 1 186 ? 14.733 39.052 -12.885 1.00 58.50 186 SER A C 1
ATOM 1542 O O . SER A 1 186 ? 14.605 40.235 -13.179 1.00 58.50 186 SER A O 1
ATOM 1544 N N . ASN A 1 187 ? 13.862 38.417 -12.091 1.00 57.72 187 ASN A N 1
ATOM 1545 C CA . ASN A 1 187 ? 12.659 39.042 -11.523 1.00 57.72 187 ASN A CA 1
ATOM 1546 C C . ASN A 1 187 ? 12.854 39.624 -10.107 1.00 57.72 187 ASN A C 1
ATOM 1548 O O . ASN A 1 187 ? 11.881 40.088 -9.516 1.00 57.72 187 ASN A O 1
ATOM 1552 N N . GLY A 1 188 ? 14.070 39.601 -9.547 1.00 53.91 188 GLY A N 1
ATOM 1553 C CA . GLY A 1 188 ? 14.377 40.250 -8.263 1.00 53.91 188 GLY A CA 1
ATOM 1554 C C . GLY A 1 188 ? 13.615 39.697 -7.049 1.00 53.91 188 GLY A C 1
ATOM 1555 O O . GLY A 1 188 ? 13.409 40.421 -6.080 1.00 53.91 188 GLY A O 1
ATOM 1556 N N . GLN A 1 189 ? 13.161 38.440 -7.089 1.00 53.38 189 GLN A N 1
ATOM 1557 C CA . GLN A 1 189 ? 12.577 37.776 -5.921 1.00 53.38 189 GLN A CA 1
ATOM 1558 C C . GLN A 1 189 ? 13.685 37.073 -5.136 1.00 53.38 189 GLN A C 1
ATOM 1560 O O . GLN A 1 189 ? 14.120 35.982 -5.513 1.00 53.38 189 GLN A O 1
ATOM 1565 N N . ASP A 1 190 ? 14.132 37.699 -4.047 1.00 50.47 190 ASP A N 1
ATOM 1566 C CA . ASP A 1 190 ? 15.034 37.060 -3.091 1.00 50.47 190 ASP A CA 1
ATOM 1567 C C . ASP A 1 190 ? 14.401 35.773 -2.529 1.00 50.47 190 ASP A C 1
ATOM 1569 O O . ASP A 1 190 ? 13.185 35.722 -2.291 1.00 50.47 190 ASP A O 1
ATOM 1573 N N . PRO A 1 191 ? 15.193 34.704 -2.324 1.00 53.50 191 PRO A N 1
ATOM 1574 C CA . PRO A 1 191 ? 14.691 33.486 -1.705 1.00 53.50 191 PRO A CA 1
ATOM 1575 C C . PRO A 1 191 ? 14.137 33.803 -0.304 1.00 53.50 191 PRO A C 1
ATOM 1577 O O . PRO A 1 191 ? 14.745 34.592 0.422 1.00 53.50 191 PRO A O 1
ATOM 1580 N N . PRO A 1 192 ? 13.003 33.200 0.108 1.00 51.62 192 PRO A N 1
ATOM 1581 C CA . PRO A 1 192 ? 12.451 33.441 1.435 1.00 51.62 192 PRO A CA 1
ATOM 1582 C C . PRO A 1 192 ? 13.489 33.071 2.499 1.00 51.62 192 PRO A C 1
ATOM 1584 O O . PRO A 1 192 ? 14.072 31.984 2.449 1.00 51.62 192 PRO A O 1
ATOM 1587 N N . ALA A 1 193 ? 13.725 33.995 3.434 1.00 46.69 193 ALA A N 1
ATOM 1588 C CA . ALA A 1 193 ? 14.659 33.809 4.536 1.00 46.69 193 ALA A CA 1
ATOM 1589 C C . ALA A 1 193 ? 14.334 32.512 5.304 1.00 46.69 193 ALA A C 1
ATOM 1591 O O . ALA A 1 193 ? 13.153 32.174 5.452 1.00 46.69 193 ALA A O 1
ATOM 1592 N N . PRO A 1 194 ? 15.352 31.774 5.787 1.00 43.53 194 PRO A N 1
ATOM 1593 C CA . PRO A 1 194 ? 15.110 30.581 6.579 1.00 43.53 194 PRO A CA 1
ATOM 1594 C C . PRO A 1 194 ? 14.306 30.967 7.823 1.00 43.53 194 PRO A C 1
ATOM 1596 O O . PRO A 1 194 ? 14.664 31.898 8.544 1.00 43.53 194 PRO A O 1
ATOM 1599 N N . ILE A 1 195 ? 13.184 30.276 8.023 1.00 47.97 195 ILE A N 1
ATOM 1600 C CA . ILE A 1 195 ? 12.343 30.432 9.210 1.00 47.97 195 ILE A CA 1
ATOM 1601 C C . ILE A 1 195 ? 13.162 29.900 10.403 1.00 47.97 195 ILE A C 1
ATOM 1603 O O . ILE A 1 195 ? 13.737 28.817 10.254 1.00 47.97 195 ILE A O 1
ATOM 1607 N N . PRO A 1 196 ? 13.269 30.653 11.515 1.00 55.69 196 PRO A N 1
ATOM 1608 C CA . PRO A 1 196 ? 14.071 30.270 12.678 1.00 55.69 196 PRO A CA 1
ATOM 1609 C C . PRO A 1 196 ? 13.617 28.960 13.329 1.00 55.69 196 PRO A C 1
ATOM 1611 O O . PRO A 1 196 ? 12.403 28.647 13.269 1.00 55.69 196 PRO A O 1
#